Protein AF-A0A852HKM3-F1 (afdb_monomer_lite)

InterPro domains:
  IPR001752 Kinesin motor domain [PF00225] (45-351)
  IPR001752 Kinesin motor domain [PR00380] (124-145)
  IPR001752 Kinesin motor domain [PR00380] (251-268)
  IPR001752 Kinesin motor domain [PR00380] (282-300)
  IPR001752 Kinesin motor domain [PR00380] (331-351)
  IPR001752 Kinesin motor domain [PS50067] (39-351)
  IPR001752 Kinesin motor domain [SM00129] (37-351)
  IPR019821 Kinesin motor domain, conserved site [PS00411] (281-292)
  IPR027417 P-loop containing nucleoside triphosphate hydrolase [SSF52540] (9-351)
  IPR027640 Kinesin-like protein [PTHR47972] (10-351)
  IPR036961 Kinesin motor domain superfamily [G3DSA:3.40.850.10] (1-351)

pLDDT: mean 88.3, std 11.12, range [37.66, 98.25]

Secondary structure (DSSP, 8-state):
-HHHHHHHHHHHHHHHHHHHHHHHHHHHHHHHHHHHT-SS--EEEPPPPPHHHHHH-SS-TTEE--TT-TTEEEEEEE-TT-SS-S--PEEEEEEE-SEEE-TT--HHHHHHHHHHHHHHHHTT--EEEEE--STTSSHHHHHT-SSS---GGG--HHHHHHHHHHHHHHHHHTTT-EEEEEEEEEEEETTEEEESSPPTT--PPP---EESSTT---EE-TT---EE--SHHHHHHHHHHHHHHHHHT--SS--GGGSSEEEEEEEEEEEEGGGTEEEEEEEEEEEPPP---HHHH---THHHHHHHHHHHHHHHHHHHHHHHHTT-S---GGGSHHHHHTGGGTSTT--

Foldseek 3Di:
DVVVVVVVVVVVVVVLVVVVVVVVVVLVVLLVVCVVLPLDFFEAEFAADDPVVVVVDPDDVQWDDDPVAQFKIKGWDFDPPDDDDPDRDIDIDIGGGSGYHDNPDFLVNVLVVCLSLLVNQLSFFAEEAEQAAAPPRCLCQQAAFDVVDDDPRRGHNPLVSVQSSLVVQVVCVVSQKHKWKKKFKWKQFLQAIDGLQDDDPDDQDGWDWDAPDPPGPDIDTPRGDIHTDNHSVVVSVSVNSSVVSQVVPDPPPDPCLQQIKMKMKMWMWMARPVVRDIHIYMYIYIRAHGQDDLVPPPDDDPRSSSNVLSNQLVVLVVQQLVCVVVVPPDRPQVSGPNSVVCVSQSDDSHD

Sequence (351 aa):
LRELEASQRTLLAEHEERIHLLEMERRRLHNDIQELKGNIRVFCRVRPLLPEERERQRGLPHLHFPPQDPRSLVLTRPDDSQVGRERRAELRYDFSFDRVFLPGASQQEIFQEIQLLVQSALDGYPVCIFAYGQTGSGKTFTMEGPDPPGAPESRGMIPRAVRHLFLGARDLAGKGWQYRFSASFLEIYNDALRDLLLAKGERGSELEIRRLAPDSDELHVPNLTWVPVETEEQVLELLVRAGSQRSVARTGLNERSSRSHSVFQLRIQGEHAARDLRCASSLTLVDLAGSERLEKSGSVGNRLRETQSINSSLSALGLVISALCNKEPHIPYRNSKLTFLLQNCLGGHAK

Structure (mmCIF, N/CA/C/O backbone):
data_AF-A0A852HKM3-F1
#
_entry.id   AF-A0A852HKM3-F1
#
loop_
_atom_site.group_PDB
_atom_site.id
_atom_site.type_symbol
_atom_site.label_atom_id
_atom_site.label_alt_id
_atom_site.label_comp_id
_atom_site.label_asym_id
_atom_site.label_entity_id
_atom_site.label_seq_id
_atom_site.pdbx_PDB_ins_code
_atom_site.Cartn_x
_atom_site.Cartn_y
_atom_site.Cartn_z
_atom_site.occupancy
_atom_site.B_iso_or_equiv
_atom_site.auth_seq_id
_atom_site.auth_comp_id
_atom_site.auth_asym_id
_atom_site.auth_atom_id
_atom_site.pdbx_PDB_model_num
ATOM 1 N N . LEU A 1 1 ? -44.177 15.444 30.345 1.00 82.56 1 LEU A N 1
ATOM 2 C CA . LEU A 1 1 ? -42.749 15.783 30.118 1.00 82.56 1 LEU A CA 1
ATOM 3 C C . LEU A 1 1 ? -41.843 14.573 30.353 1.00 82.56 1 LEU A C 1
ATOM 5 O O . LEU A 1 1 ? -41.269 14.103 29.389 1.00 82.56 1 LEU A O 1
ATOM 9 N N . ARG A 1 2 ? -41.794 14.001 31.567 1.00 86.94 2 ARG A N 1
ATOM 10 C CA . ARG A 1 2 ? -40.946 12.828 31.879 1.00 86.94 2 ARG A CA 1
ATOM 11 C C . ARG A 1 2 ? -41.211 11.591 31.008 1.00 86.94 2 ARG A C 1
ATOM 13 O O . ARG A 1 2 ? -40.270 10.937 30.589 1.00 86.94 2 ARG A O 1
ATOM 20 N N . GLU A 1 3 ? -42.472 11.290 30.699 1.00 87.81 3 GLU A N 1
ATOM 21 C CA . GLU A 1 3 ? -42.827 10.178 29.795 1.00 87.81 3 GLU A CA 1
ATOM 22 C C . GLU A 1 3 ? -42.378 10.432 28.348 1.00 87.81 3 GLU A C 1
ATOM 24 O O . GLU A 1 3 ? -41.915 9.518 27.673 1.00 87.81 3 GLU A O 1
ATOM 29 N N . LEU A 1 4 ? -42.452 11.688 27.894 1.00 89.94 4 LEU A N 1
ATOM 30 C CA . LEU A 1 4 ? -41.978 12.094 26.570 1.00 89.94 4 LEU A CA 1
ATOM 31 C C . LEU A 1 4 ? -40.448 11.985 26.481 1.00 89.94 4 LEU A C 1
ATOM 33 O O . LEU A 1 4 ? -39.930 11.452 25.508 1.00 89.94 4 LEU A O 1
ATOM 37 N N . GLU A 1 5 ? -39.731 12.430 27.517 1.00 89.81 5 GLU A N 1
ATOM 38 C CA . GLU A 1 5 ? -38.273 12.284 27.622 1.00 89.81 5 GLU A CA 1
ATOM 39 C C . GLU A 1 5 ? -37.846 10.811 27.670 1.00 89.81 5 GLU A C 1
ATOM 41 O O . GLU A 1 5 ? -36.873 10.432 27.022 1.00 89.81 5 GLU A O 1
ATOM 46 N N . ALA A 1 6 ? -38.576 9.967 28.407 1.00 89.38 6 ALA A N 1
ATOM 47 C CA . ALA A 1 6 ? -38.314 8.531 28.460 1.00 89.38 6 ALA A CA 1
ATOM 48 C C . ALA A 1 6 ? -38.517 7.873 27.086 1.00 89.38 6 ALA A C 1
ATOM 50 O O . ALA A 1 6 ? -37.637 7.153 26.622 1.00 89.38 6 ALA A O 1
ATOM 51 N N . SER A 1 7 ? -39.622 8.186 26.403 1.00 91.25 7 SER A N 1
ATOM 52 C CA . SER A 1 7 ? -39.907 7.682 25.055 1.00 91.25 7 SER A CA 1
ATOM 53 C C . SER A 1 7 ? -38.853 8.125 24.033 1.00 91.25 7 SER A C 1
ATOM 55 O O . SER A 1 7 ? -38.377 7.302 23.251 1.00 91.25 7 SER A O 1
ATOM 57 N N . GLN A 1 8 ? -38.415 9.388 24.078 1.00 91.62 8 GLN A N 1
ATOM 58 C CA . GLN A 1 8 ? -37.342 9.881 23.208 1.00 91.62 8 GLN A CA 1
ATOM 59 C C . GLN A 1 8 ? -36.006 9.179 23.471 1.00 91.62 8 GLN A C 1
ATOM 61 O O . GLN A 1 8 ? -35.300 8.851 22.521 1.00 91.62 8 GLN A O 1
ATOM 66 N N . ARG A 1 9 ? -35.658 8.905 24.735 1.00 90.56 9 ARG A N 1
ATOM 67 C CA . ARG A 1 9 ? -34.434 8.158 25.076 1.00 90.56 9 ARG A CA 1
ATOM 68 C C . ARG A 1 9 ? -34.461 6.729 24.545 1.00 90.56 9 ARG A C 1
ATOM 70 O O . ARG A 1 9 ? -33.452 6.275 24.018 1.00 90.56 9 ARG A O 1
ATOM 77 N N . THR A 1 10 ? -35.597 6.041 24.652 1.00 91.88 10 THR A N 1
ATOM 78 C CA . THR A 1 10 ? -35.755 4.693 24.087 1.00 91.88 10 THR A CA 1
ATOM 79 C C . THR A 1 10 ? -35.587 4.712 22.571 1.00 91.88 10 THR A C 1
ATOM 81 O O . THR A 1 10 ? -34.814 3.921 22.039 1.00 91.88 10 THR A O 1
ATOM 84 N N . LEU A 1 11 ? -36.222 5.667 21.885 1.00 92.81 11 LEU A N 1
ATOM 85 C CA . LEU A 1 11 ? -36.108 5.801 20.432 1.00 92.81 11 LEU A CA 1
ATOM 86 C C . LEU A 1 11 ? -34.668 6.104 19.982 1.00 92.81 11 LEU A C 1
ATOM 88 O O . LEU A 1 11 ? -34.197 5.549 18.991 1.00 92.81 11 LEU A O 1
ATOM 92 N N . LEU A 1 12 ? -33.950 6.962 20.715 1.00 89.75 12 LEU A N 1
ATOM 93 C CA . LEU A 1 12 ? -32.537 7.240 20.448 1.00 89.75 12 LEU A CA 1
ATOM 94 C C . LEU A 1 12 ? -31.679 5.979 20.595 1.00 89.75 12 LEU A C 1
ATOM 96 O O . LEU A 1 12 ? -30.898 5.685 19.696 1.00 89.75 12 LEU A O 1
ATOM 100 N N . ALA A 1 13 ? -31.874 5.204 21.664 1.00 88.50 13 ALA A N 1
ATOM 101 C CA . ALA A 1 13 ? -31.147 3.953 21.873 1.00 88.50 13 ALA A CA 1
ATOM 102 C C . ALA A 1 13 ? -31.426 2.922 20.761 1.00 88.50 13 ALA A C 1
ATOM 104 O O . ALA A 1 13 ? -30.503 2.282 20.258 1.00 88.50 13 ALA A O 1
ATOM 105 N N . GLU A 1 14 ? -32.680 2.795 20.315 1.00 91.75 14 GLU A N 1
ATOM 106 C CA . GLU A 1 14 ? -33.047 1.925 19.187 1.00 91.75 14 GLU A CA 1
ATOM 107 C C . GLU A 1 14 ? -32.383 2.367 17.874 1.00 91.75 14 GLU A C 1
ATOM 109 O O . GLU A 1 14 ? -31.902 1.537 17.096 1.00 91.75 14 GLU A O 1
ATOM 114 N N . HIS A 1 15 ? -32.328 3.676 17.615 1.00 90.56 15 HIS A N 1
ATOM 115 C CA . HIS A 1 15 ? -31.644 4.218 16.443 1.00 90.56 15 HIS A CA 1
ATOM 116 C C . HIS A 1 15 ? -30.127 4.017 16.504 1.00 90.56 15 HIS A C 1
ATOM 118 O O . HIS A 1 15 ? -29.537 3.608 15.502 1.00 90.56 15 HIS A O 1
ATOM 124 N N . GLU A 1 16 ? -29.499 4.246 17.657 1.00 89.81 16 GLU A N 1
ATOM 125 C CA . GLU A 1 16 ? -28.068 4.001 17.873 1.00 89.81 16 GLU A CA 1
ATOM 126 C C . GLU A 1 16 ? -27.702 2.528 17.675 1.00 89.81 16 GLU A C 1
ATOM 128 O O . GLU A 1 16 ? -26.644 2.218 17.114 1.00 89.81 16 GLU A O 1
ATOM 133 N N . GLU A 1 17 ? -28.574 1.612 18.095 1.00 90.88 17 GLU A N 1
ATOM 134 C CA . GLU A 1 17 ? -28.370 0.181 17.889 1.00 90.88 17 GLU A CA 1
ATOM 135 C C . GLU A 1 17 ? -28.540 -0.216 16.426 1.00 90.88 17 GLU A C 1
ATOM 137 O O . GLU A 1 17 ? -27.691 -0.904 15.857 1.00 90.88 17 GLU A O 1
ATOM 142 N N . ARG A 1 18 ? -29.564 0.313 15.753 1.00 93.06 18 ARG A N 1
ATOM 143 C CA . ARG A 1 18 ? -29.742 0.090 14.316 1.00 93.06 18 ARG A CA 1
ATOM 144 C C . ARG A 1 18 ? -28.557 0.607 13.498 1.00 93.06 18 ARG A C 1
ATOM 146 O O . ARG A 1 18 ? -28.120 -0.075 12.574 1.00 93.06 18 ARG A O 1
ATOM 153 N N . ILE A 1 19 ? -28.030 1.790 13.823 1.00 91.06 19 ILE A N 1
ATOM 154 C CA . ILE A 1 19 ? -26.847 2.360 13.156 1.00 91.06 19 ILE A CA 1
ATOM 155 C C . ILE A 1 19 ? -25.636 1.440 13.324 1.00 91.06 19 ILE A C 1
ATOM 157 O O . ILE A 1 19 ? -24.885 1.234 12.370 1.00 91.06 19 ILE A O 1
ATOM 161 N N . HIS A 1 20 ? -25.456 0.862 14.510 1.00 90.94 20 HIS A N 1
ATOM 162 C CA . HIS A 1 20 ? -24.365 -0.067 14.772 1.00 90.94 20 HIS A CA 1
ATOM 163 C C . HIS A 1 20 ? -24.485 -1.363 13.979 1.00 90.94 20 HIS A C 1
ATOM 165 O O . HIS A 1 20 ? -23.523 -1.753 13.318 1.00 90.94 20 HIS A O 1
ATOM 171 N N . LEU A 1 21 ? -25.664 -1.990 13.982 1.00 92.81 21 LEU A N 1
ATOM 172 C CA . LEU A 1 21 ? -25.908 -3.211 13.213 1.00 92.81 21 LEU A CA 1
ATOM 173 C C . LEU A 1 21 ? -25.659 -2.990 11.716 1.00 92.81 21 LEU A C 1
ATOM 175 O O . LEU A 1 21 ? -24.979 -3.795 11.082 1.00 92.81 21 LEU A O 1
ATOM 179 N N . LEU A 1 22 ? -26.122 -1.859 11.173 1.00 94.06 22 LEU A N 1
ATOM 180 C CA . LEU A 1 22 ? -25.872 -1.486 9.778 1.00 94.06 22 LEU A CA 1
ATOM 181 C C . LEU A 1 22 ? -24.384 -1.242 9.490 1.00 94.06 22 LEU A C 1
ATOM 183 O O . LEU A 1 22 ? -23.903 -1.597 8.416 1.00 94.06 22 LEU A O 1
ATOM 187 N N . GLU A 1 23 ? -23.631 -0.659 10.427 1.00 91.81 23 GLU A N 1
ATOM 188 C CA . GLU A 1 23 ? -22.181 -0.484 10.273 1.00 91.81 23 GLU A CA 1
ATOM 189 C C . GLU A 1 23 ? -21.446 -1.830 10.259 1.00 91.81 23 GLU A C 1
ATOM 191 O O . GLU A 1 23 ? -20.568 -2.043 9.421 1.00 91.81 23 GLU A O 1
ATOM 196 N N . MET A 1 24 ? -21.822 -2.758 11.141 1.00 91.81 24 MET A N 1
ATOM 197 C CA . MET A 1 24 ? -21.237 -4.100 11.173 1.00 91.81 24 MET A CA 1
ATOM 198 C C . MET A 1 24 ? -21.583 -4.901 9.914 1.00 91.81 24 MET A C 1
ATOM 200 O O . MET A 1 24 ? -20.715 -5.565 9.344 1.00 91.81 24 MET A O 1
ATOM 204 N N . GLU A 1 25 ? -22.819 -4.785 9.423 1.00 94.50 25 GLU A N 1
ATOM 205 C CA . GLU A 1 25 ? -23.231 -5.389 8.157 1.00 94.50 25 GLU A CA 1
ATOM 206 C C . GLU A 1 25 ? -22.461 -4.793 6.972 1.00 94.50 25 GLU A C 1
ATOM 208 O O . GLU A 1 25 ? -21.957 -5.543 6.135 1.00 94.50 25 GLU A O 1
ATOM 213 N N . ARG A 1 26 ? -22.275 -3.465 6.931 1.00 94.81 26 ARG A N 1
ATOM 214 C CA . ARG A 1 26 ? -21.460 -2.801 5.903 1.00 94.81 26 ARG A CA 1
ATOM 215 C C . ARG A 1 26 ? -20.021 -3.320 5.907 1.00 94.81 26 ARG A C 1
ATOM 217 O O . ARG A 1 26 ? -19.502 -3.606 4.830 1.00 94.81 26 ARG A O 1
ATOM 224 N N . ARG A 1 27 ? -19.383 -3.465 7.077 1.00 93.25 27 ARG A N 1
ATOM 225 C CA . ARG A 1 27 ? -18.021 -4.033 7.199 1.00 93.25 27 ARG A CA 1
ATOM 226 C C . ARG A 1 27 ? -17.953 -5.456 6.653 1.00 93.25 27 ARG A C 1
ATOM 228 O O . ARG A 1 27 ? -17.038 -5.775 5.897 1.00 93.25 27 ARG A O 1
ATOM 235 N N . ARG A 1 28 ? -18.941 -6.292 6.989 1.00 93.50 28 ARG A N 1
ATOM 236 C CA . ARG A 1 28 ? -19.027 -7.674 6.495 1.00 93.50 28 ARG A CA 1
ATOM 237 C C . ARG A 1 28 ? -19.176 -7.718 4.975 1.00 93.50 28 ARG A C 1
ATOM 239 O O . ARG A 1 28 ? -18.338 -8.306 4.305 1.00 93.50 28 ARG A O 1
ATOM 246 N N . LEU A 1 29 ? -20.182 -7.027 4.434 1.00 95.00 29 LEU A N 1
ATOM 247 C CA . LEU A 1 29 ? -20.440 -6.985 2.991 1.00 95.00 29 LEU A CA 1
ATOM 248 C C . LEU A 1 29 ? -19.258 -6.391 2.219 1.00 95.00 29 LEU A C 1
ATOM 250 O O . LEU A 1 29 ? -18.939 -6.840 1.120 1.00 95.00 29 LEU A O 1
ATOM 254 N N . HIS A 1 30 ? -18.586 -5.391 2.790 1.00 93.81 30 HIS A N 1
ATOM 255 C CA . HIS A 1 30 ? -17.380 -4.824 2.207 1.00 93.81 30 HIS A CA 1
ATOM 256 C C . HIS A 1 30 ? -16.252 -5.860 2.109 1.00 93.81 30 HIS A C 1
ATOM 258 O O . HIS A 1 30 ? -15.647 -5.976 1.041 1.00 93.81 30 HIS A O 1
ATOM 264 N N . ASN A 1 31 ? -16.005 -6.633 3.175 1.00 92.06 31 ASN A N 1
ATOM 265 C CA . ASN A 1 31 ? -15.021 -7.715 3.150 1.00 92.06 31 ASN A CA 1
ATOM 266 C C . ASN A 1 31 ? -15.393 -8.800 2.130 1.00 92.06 31 ASN A C 1
ATOM 268 O O . ASN A 1 31 ? -14.540 -9.176 1.328 1.00 92.06 31 ASN A O 1
ATOM 272 N N . ASP A 1 32 ? -16.658 -9.227 2.089 1.00 92.25 32 ASP A N 1
ATOM 273 C CA . ASP A 1 32 ? -17.140 -10.230 1.128 1.00 92.25 32 ASP A CA 1
ATOM 274 C C . ASP A 1 32 ? -16.896 -9.765 -0.319 1.00 92.25 32 ASP A C 1
ATOM 276 O O . ASP A 1 32 ? -16.380 -10.511 -1.153 1.00 92.25 32 ASP A O 1
ATOM 280 N N . ILE A 1 33 ? -17.180 -8.490 -0.618 1.00 92.81 33 ILE A N 1
ATOM 281 C CA . ILE A 1 33 ? -16.879 -7.889 -1.925 1.00 92.81 33 ILE A CA 1
ATOM 282 C C . ILE A 1 33 ? -15.371 -7.909 -2.212 1.00 92.81 33 ILE A C 1
ATOM 284 O O . ILE A 1 33 ? -14.979 -8.185 -3.349 1.00 92.81 33 ILE A O 1
ATOM 288 N N . GLN A 1 34 ? -14.515 -7.607 -1.228 1.00 91.94 34 GLN A N 1
ATOM 289 C CA . GLN A 1 34 ? -13.063 -7.653 -1.431 1.00 91.94 34 GLN A CA 1
ATOM 290 C C . GLN A 1 34 ? -12.554 -9.077 -1.681 1.00 91.94 34 GLN A C 1
ATOM 292 O O . GLN A 1 34 ? -11.680 -9.249 -2.527 1.00 91.94 34 GLN A O 1
ATOM 297 N N . GLU A 1 35 ? -13.097 -10.083 -0.994 1.00 88.62 35 GLU A N 1
ATOM 298 C CA . GLU A 1 35 ? -12.725 -11.492 -1.186 1.00 88.62 35 GLU A CA 1
ATOM 299 C C . GLU A 1 35 ? -13.171 -12.018 -2.550 1.00 88.62 35 GLU A C 1
ATOM 301 O O . GLU A 1 35 ? -12.386 -12.669 -3.239 1.00 88.62 35 GLU A O 1
ATOM 306 N N . LEU A 1 36 ? -14.384 -11.667 -2.990 1.00 88.88 36 LEU A N 1
ATOM 307 C CA . LEU A 1 36 ? -14.892 -12.020 -4.321 1.00 88.88 36 LEU A CA 1
ATOM 308 C C . LEU A 1 36 ? -14.076 -11.384 -5.452 1.00 88.88 36 LEU A C 1
ATOM 310 O O . LEU A 1 36 ? -13.923 -11.984 -6.514 1.00 88.88 36 LEU A O 1
ATOM 314 N N . LYS A 1 37 ? -13.531 -10.182 -5.229 1.00 88.12 37 LYS A N 1
ATOM 315 C CA . LYS A 1 37 ? -12.583 -9.539 -6.152 1.00 88.12 37 LYS A CA 1
ATOM 316 C C . LYS A 1 37 ? -11.178 -10.153 -6.110 1.00 88.12 37 LYS A C 1
ATOM 318 O O . LYS A 1 37 ? -10.362 -9.807 -6.956 1.00 88.12 37 LYS A O 1
ATOM 323 N N . GLY A 1 38 ? -10.894 -11.025 -5.145 1.00 87.12 38 GLY A N 1
ATOM 324 C CA . GLY A 1 38 ? -9.571 -11.578 -4.882 1.00 87.12 38 GLY A CA 1
ATOM 325 C C . GLY A 1 38 ? -8.779 -10.757 -3.862 1.00 87.12 38 GLY A C 1
ATOM 326 O O . GLY A 1 38 ? -8.783 -9.521 -3.880 1.00 87.12 38 GLY A O 1
ATOM 327 N N . ASN A 1 39 ? -8.069 -11.469 -2.981 1.00 84.31 39 ASN A N 1
ATOM 328 C CA . ASN A 1 39 ? -7.180 -10.884 -1.967 1.00 84.31 39 ASN A CA 1
ATOM 329 C C . ASN A 1 39 ? -5.842 -10.402 -2.545 1.00 84.31 39 ASN A C 1
ATOM 331 O O . ASN A 1 39 ? -5.113 -9.697 -1.871 1.00 84.31 39 ASN A O 1
ATOM 335 N N . ILE A 1 40 ? -5.494 -10.801 -3.770 1.00 89.88 40 ILE A N 1
ATOM 336 C CA . ILE A 1 40 ? -4.316 -10.307 -4.484 1.00 89.88 40 ILE A CA 1
ATOM 337 C C . ILE A 1 40 ? -4.805 -9.811 -5.835 1.00 89.88 40 ILE A C 1
ATOM 339 O O . ILE A 1 40 ? -5.437 -10.565 -6.573 1.00 89.88 40 ILE A O 1
ATOM 343 N N . ARG A 1 41 ? -4.521 -8.542 -6.138 1.00 92.94 41 ARG A N 1
ATOM 344 C CA . ARG A 1 41 ? -4.908 -7.884 -7.390 1.00 92.94 41 ARG A CA 1
ATOM 345 C C . ARG A 1 41 ? -3.703 -7.225 -8.032 1.00 92.94 41 ARG A C 1
ATOM 347 O O . ARG A 1 41 ? -2.863 -6.637 -7.350 1.00 92.94 41 ARG A O 1
ATOM 354 N N . VAL A 1 42 ? -3.635 -7.296 -9.352 1.00 95.12 42 VAL A N 1
ATOM 355 C CA . VAL A 1 42 ? -2.555 -6.750 -10.164 1.00 95.12 42 VAL A CA 1
ATOM 356 C C . VAL A 1 42 ? -3.132 -5.731 -11.136 1.00 95.12 42 VAL A C 1
ATOM 358 O O . VAL A 1 42 ? -3.846 -6.064 -12.080 1.00 95.12 42 VAL A O 1
ATOM 361 N N . PHE A 1 43 ? -2.771 -4.468 -10.924 1.00 97.12 43 PHE A N 1
ATOM 362 C CA . PHE A 1 43 ? -3.120 -3.369 -11.816 1.00 97.12 43 PHE A CA 1
ATOM 363 C C . PHE A 1 43 ? -1.919 -2.964 -12.666 1.00 97.12 43 PHE A C 1
ATOM 365 O O . PHE A 1 43 ? -0.810 -2.795 -12.156 1.00 97.12 43 PHE A O 1
ATOM 372 N N . CYS A 1 44 ? -2.139 -2.754 -13.962 1.00 97.88 44 CYS A N 1
ATOM 373 C CA . CYS A 1 44 ? -1.128 -2.198 -14.853 1.00 97.88 44 CYS A CA 1
ATOM 374 C C . CYS A 1 44 ? -1.366 -0.696 -15.015 1.00 97.88 44 CYS A C 1
ATOM 376 O O . CYS A 1 44 ? -2.461 -0.287 -15.387 1.00 97.88 44 CYS A O 1
ATOM 378 N N . ARG A 1 45 ? -0.350 0.138 -14.775 1.00 97.62 45 ARG A N 1
ATOM 379 C CA . ARG A 1 45 ? -0.395 1.573 -15.083 1.00 97.62 45 ARG A CA 1
ATOM 380 C C . ARG A 1 45 ? 0.636 1.899 -16.149 1.00 97.62 45 ARG A C 1
ATOM 382 O O . ARG A 1 45 ? 1.834 1.770 -15.908 1.00 97.62 45 ARG A O 1
ATOM 389 N N . VAL A 1 46 ? 0.179 2.394 -17.294 1.00 96.69 46 VAL A N 1
ATOM 390 C CA . VAL A 1 46 ? 1.066 2.951 -18.318 1.00 96.69 46 VAL A CA 1
ATOM 391 C C . VAL A 1 46 ? 1.181 4.451 -18.080 1.00 96.69 46 VAL A C 1
ATOM 393 O O . VAL A 1 46 ? 0.173 5.147 -18.016 1.00 96.69 46 VAL A O 1
ATOM 396 N N . ARG A 1 47 ? 2.402 4.966 -17.908 1.00 94.56 47 ARG A N 1
ATOM 397 C CA . ARG A 1 47 ? 2.627 6.409 -17.738 1.00 94.56 47 ARG A CA 1
ATOM 398 C C . ARG A 1 47 ? 2.600 7.146 -19.087 1.00 94.56 47 ARG A C 1
ATOM 400 O O . ARG A 1 47 ? 2.907 6.540 -20.116 1.00 94.56 47 ARG A O 1
ATOM 407 N N . PRO A 1 48 ? 2.306 8.456 -19.112 1.00 92.88 48 PRO A N 1
ATOM 408 C CA . PRO A 1 48 ? 2.504 9.259 -20.312 1.00 92.88 48 PRO A CA 1
ATOM 409 C C . PRO A 1 48 ? 3.982 9.324 -20.708 1.00 92.88 48 PRO A C 1
ATOM 411 O O . PRO A 1 48 ? 4.875 9.210 -19.865 1.00 92.88 48 PRO A O 1
ATOM 414 N N . LEU A 1 49 ? 4.228 9.553 -22.000 1.00 91.56 49 LEU A N 1
ATOM 415 C CA . LEU A 1 49 ? 5.558 9.887 -22.507 1.00 91.56 49 LEU A CA 1
ATOM 416 C C . LEU A 1 49 ? 6.044 11.201 -21.896 1.00 91.56 49 LEU A C 1
ATOM 418 O O . LEU A 1 49 ? 5.307 12.199 -21.921 1.00 91.56 49 LEU A O 1
ATOM 422 N N . LEU A 1 50 ? 7.284 11.191 -21.411 1.00 89.69 50 LEU A N 1
ATOM 423 C CA . LEU A 1 50 ? 7.995 12.382 -20.961 1.00 89.69 50 LEU A CA 1
ATOM 424 C C . LEU A 1 50 ? 8.295 13.297 -22.160 1.00 89.69 50 LEU A C 1
ATOM 426 O O . LEU A 1 50 ? 8.367 12.802 -23.288 1.00 89.69 50 LEU A O 1
ATOM 430 N N . PRO A 1 51 ? 8.486 14.612 -21.952 1.00 87.44 51 PRO A N 1
ATOM 431 C CA . PRO A 1 51 ? 8.766 15.554 -23.038 1.00 87.44 51 PRO A CA 1
ATOM 432 C C . PRO A 1 51 ? 9.895 15.092 -23.974 1.00 87.44 51 PRO A C 1
ATOM 434 O O . PRO A 1 51 ? 9.677 14.980 -25.176 1.00 87.44 51 PRO A O 1
ATOM 437 N N . G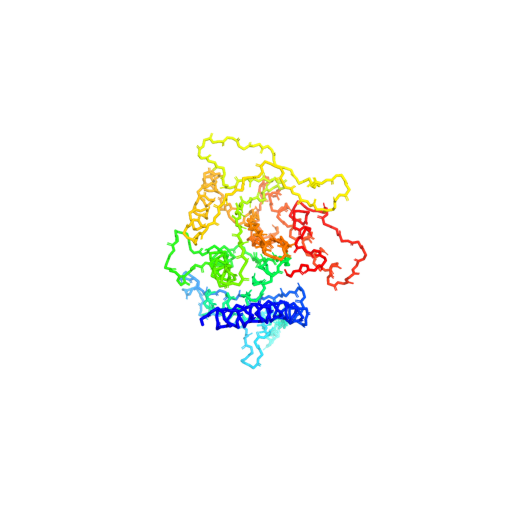LU A 1 52 ? 11.033 14.679 -23.413 1.00 87.00 52 GLU A N 1
ATOM 438 C CA . GLU A 1 52 ? 12.200 14.186 -24.166 1.00 87.00 52 GLU A CA 1
ATOM 439 C C . GLU A 1 52 ? 11.916 12.901 -24.967 1.00 87.00 52 GLU A C 1
ATOM 441 O O . GLU A 1 52 ? 12.532 12.633 -25.997 1.00 87.00 52 GLU A O 1
ATOM 446 N N . GLU A 1 53 ? 10.973 12.074 -24.509 1.00 88.06 53 GLU A N 1
ATOM 447 C CA . GLU A 1 53 ? 10.585 10.844 -25.204 1.00 88.06 53 GLU A CA 1
ATOM 448 C C . GLU A 1 53 ? 9.623 11.136 -26.356 1.00 88.06 53 GLU A C 1
ATOM 450 O O . GLU A 1 53 ? 9.687 10.466 -27.385 1.00 88.06 53 GLU A O 1
ATOM 455 N N . ARG A 1 54 ? 8.755 12.148 -26.212 1.00 86.94 54 ARG A N 1
ATOM 456 C CA . ARG A 1 54 ? 7.836 12.591 -27.275 1.00 86.94 54 ARG A CA 1
ATOM 457 C C . ARG A 1 54 ? 8.578 13.163 -28.478 1.00 86.94 54 ARG A C 1
ATOM 459 O O . ARG A 1 54 ? 8.078 13.067 -29.595 1.00 86.94 54 ARG A O 1
ATOM 466 N N . GLU A 1 55 ? 9.762 13.729 -28.256 1.00 85.81 55 GLU A N 1
ATOM 467 C CA . GLU A 1 55 ? 10.654 14.176 -29.331 1.00 85.81 55 GLU A CA 1
ATOM 468 C C . GLU A 1 55 ? 11.216 12.995 -30.135 1.00 85.81 55 GLU A C 1
ATOM 470 O O . GLU A 1 55 ? 11.413 13.104 -31.344 1.00 85.81 55 GLU A O 1
ATOM 475 N N . ARG A 1 56 ? 11.440 11.848 -29.479 1.00 83.38 56 ARG A N 1
ATOM 476 C CA . ARG A 1 56 ? 12.066 10.656 -30.075 1.00 83.38 56 ARG A CA 1
ATOM 477 C C . ARG A 1 56 ? 11.065 9.666 -30.665 1.00 83.38 56 ARG A C 1
ATOM 479 O O . ARG A 1 56 ? 11.407 8.959 -31.608 1.00 83.38 56 ARG A O 1
ATOM 486 N N . GLN A 1 57 ? 9.848 9.591 -30.125 1.00 80.56 57 GLN A N 1
ATOM 487 C CA . GLN A 1 57 ? 8.799 8.704 -30.628 1.00 80.56 57 GLN A CA 1
ATOM 488 C C . GLN A 1 57 ? 7.412 9.350 -30.592 1.00 80.56 57 GLN A C 1
ATOM 490 O O . GLN A 1 57 ? 7.024 10.020 -29.633 1.00 80.56 57 GLN A O 1
ATOM 495 N N . ARG A 1 58 ? 6.615 9.080 -31.632 1.00 79.12 58 ARG A N 1
ATOM 496 C CA . ARG A 1 58 ? 5.202 9.465 -31.674 1.00 79.12 58 ARG A CA 1
ATOM 497 C C . ARG A 1 58 ? 4.350 8.391 -31.004 1.00 79.12 58 ARG A C 1
ATOM 499 O O . ARG A 1 58 ? 4.036 7.374 -31.613 1.00 79.12 58 ARG A O 1
ATOM 506 N N . GLY A 1 59 ? 3.943 8.651 -29.764 1.00 83.19 59 GLY A N 1
ATOM 507 C CA . GLY A 1 59 ? 3.059 7.756 -29.015 1.00 83.19 59 GLY A CA 1
ATOM 508 C C . GLY A 1 59 ? 3.720 6.427 -28.635 1.00 83.19 59 GLY A C 1
ATOM 509 O O . GLY A 1 59 ? 4.942 6.326 -28.550 1.00 83.19 59 GLY A O 1
ATOM 510 N N . LEU A 1 60 ? 2.894 5.413 -28.373 1.00 87.00 60 LEU A N 1
ATOM 511 C CA . LEU A 1 60 ? 3.313 4.090 -27.899 1.00 87.00 60 LEU A CA 1
ATOM 512 C C . LEU A 1 60 ? 2.854 3.003 -28.890 1.00 87.00 60 LEU A C 1
ATOM 514 O O . LEU A 1 60 ? 1.980 2.215 -28.552 1.00 87.00 60 LEU A O 1
ATOM 518 N N . PRO A 1 61 ? 3.397 2.950 -30.122 1.00 86.94 61 PRO A N 1
ATOM 519 C CA . PRO A 1 61 ? 2.884 2.073 -31.186 1.00 86.94 61 PRO A CA 1
ATOM 520 C C . PRO A 1 61 ? 3.040 0.572 -30.893 1.00 86.94 61 PRO A C 1
ATOM 522 O O . PRO A 1 61 ? 2.388 -0.251 -31.522 1.00 86.94 61 PRO A O 1
ATOM 525 N N . HIS A 1 62 ? 3.910 0.224 -29.945 1.00 90.19 62 HIS A N 1
ATOM 526 C CA . HIS A 1 62 ? 4.142 -1.143 -29.487 1.00 90.19 62 HIS A CA 1
ATOM 527 C C . HIS A 1 62 ? 3.140 -1.589 -28.412 1.00 90.19 62 HIS A C 1
ATOM 529 O O . HIS A 1 62 ? 3.142 -2.759 -28.054 1.00 90.19 62 HIS A O 1
ATOM 535 N N . LEU A 1 63 ? 2.311 -0.689 -27.871 1.00 93.75 63 LEU A N 1
ATOM 536 C CA . LEU A 1 63 ? 1.298 -1.009 -26.864 1.00 93.75 63 LEU A CA 1
ATOM 537 C C . LEU A 1 63 ? -0.096 -0.805 -27.448 1.00 93.75 63 LEU A C 1
ATOM 539 O O . LEU A 1 63 ? -0.452 0.300 -27.858 1.00 93.75 63 LEU A O 1
ATOM 543 N N . HIS A 1 64 ? -0.907 -1.856 -27.413 1.00 94.25 64 HIS A N 1
ATOM 544 C CA . HIS A 1 64 ? -2.302 -1.817 -27.832 1.00 94.25 64 HIS A CA 1
ATOM 545 C C . HIS A 1 64 ? -3.208 -2.064 -26.632 1.00 94.25 64 HIS A C 1
ATOM 547 O O . HIS A 1 64 ? -2.982 -2.978 -25.836 1.00 94.25 64 HIS A O 1
ATOM 553 N N . PHE A 1 65 ? -4.250 -1.244 -26.533 1.00 94.75 65 PHE A N 1
ATOM 554 C CA . PHE A 1 65 ? -5.240 -1.280 -25.462 1.00 94.75 65 PHE A CA 1
ATOM 555 C C . PHE A 1 65 ? -6.598 -1.621 -26.078 1.00 94.75 65 PHE A C 1
ATOM 557 O O . PHE A 1 65 ? -7.197 -0.749 -26.716 1.00 94.75 65 PHE A O 1
ATOM 564 N N . PRO A 1 66 ? -7.078 -2.870 -25.962 1.00 93.69 66 PRO A N 1
ATOM 565 C CA . PRO A 1 66 ? -8.370 -3.255 -26.516 1.00 93.69 66 PRO A CA 1
ATOM 566 C C . PRO A 1 66 ? -9.501 -2.406 -25.903 1.00 93.69 66 PRO A C 1
ATOM 568 O O . PRO A 1 66 ? -9.734 -2.488 -24.699 1.00 93.69 66 PRO A O 1
ATOM 571 N N . PRO A 1 67 ? -10.248 -1.598 -26.685 1.00 89.12 67 PRO A N 1
ATOM 572 C CA . PRO A 1 67 ? -11.226 -0.657 -26.121 1.00 89.12 67 PRO A CA 1
ATOM 573 C C . PRO A 1 67 ? -12.377 -1.321 -25.356 1.00 89.12 67 PRO A C 1
ATOM 575 O O . PRO A 1 67 ? -13.002 -0.691 -24.510 1.00 89.12 67 PRO A O 1
ATOM 578 N N . GLN A 1 68 ? -12.672 -2.583 -25.678 1.00 91.06 68 GLN A N 1
ATOM 579 C CA . GLN A 1 68 ? -13.742 -3.362 -25.053 1.00 91.06 68 GLN A CA 1
ATOM 580 C C . GLN A 1 68 ? -13.262 -4.192 -23.855 1.00 91.06 68 GLN A C 1
ATOM 582 O O . GLN A 1 68 ? -14.092 -4.783 -23.170 1.00 91.06 68 GLN A O 1
ATOM 587 N N . ASP A 1 69 ? -11.952 -4.235 -23.591 1.00 93.19 69 ASP A N 1
ATOM 588 C CA . ASP A 1 69 ? -11.380 -5.018 -22.499 1.00 93.19 69 ASP A CA 1
ATOM 589 C C . ASP A 1 69 ? -10.393 -4.176 -21.668 1.00 93.19 69 ASP A C 1
ATOM 591 O O . ASP A 1 69 ? -9.202 -4.104 -21.987 1.00 93.19 69 ASP A O 1
ATOM 595 N N . PRO A 1 70 ? -10.854 -3.555 -20.563 1.00 93.81 70 PRO A N 1
ATOM 596 C CA . PRO A 1 70 ? -10.011 -2.732 -19.696 1.00 93.81 70 PRO A CA 1
ATOM 597 C C . PRO A 1 70 ? -9.007 -3.552 -18.868 1.00 93.81 70 PRO A C 1
ATOM 599 O O . PRO A 1 70 ? -8.299 -2.983 -18.037 1.00 93.81 70 PRO A O 1
ATOM 602 N N . ARG A 1 71 ? -8.964 -4.879 -19.039 1.00 96.25 71 ARG A N 1
ATOM 603 C CA . ARG A 1 71 ? -8.047 -5.798 -18.355 1.00 96.25 71 ARG A CA 1
ATOM 604 C C . ARG A 1 71 ? -6.895 -6.255 -19.237 1.00 96.25 71 ARG A C 1
ATOM 606 O O . ARG A 1 71 ? -5.934 -6.819 -18.716 1.00 96.25 71 ARG A O 1
ATOM 613 N N . SER A 1 72 ? -6.961 -5.994 -20.539 1.00 96.75 72 SER A N 1
ATOM 614 C CA . SER A 1 72 ? -5.978 -6.486 -21.497 1.00 96.75 72 SER A CA 1
ATOM 615 C C . SER A 1 72 ? -4.964 -5.418 -21.907 1.00 96.75 72 SER A C 1
ATOM 617 O O . SER A 1 72 ? -5.291 -4.246 -22.105 1.00 96.75 72 SER A O 1
ATOM 619 N N . LEU A 1 73 ? -3.712 -5.846 -22.058 1.00 96.69 73 LEU A N 1
ATOM 620 C CA . LEU A 1 73 ? -2.631 -5.079 -22.666 1.00 96.69 73 LEU A CA 1
ATOM 621 C C . LEU A 1 73 ? -1.907 -5.975 -23.667 1.00 96.69 73 LEU A C 1
ATOM 623 O O . LEU A 1 73 ? -1.439 -7.054 -23.304 1.00 96.69 73 LEU A O 1
ATOM 627 N N . VAL A 1 74 ? -1.761 -5.511 -24.906 1.00 95.88 74 VAL A N 1
ATOM 628 C CA . VAL A 1 74 ? -1.047 -6.256 -25.947 1.00 95.88 74 VAL A CA 1
ATOM 629 C C . VAL A 1 74 ? 0.231 -5.513 -26.316 1.00 95.88 74 VAL A C 1
ATOM 631 O O . VAL A 1 74 ? 0.189 -4.346 -26.698 1.00 95.88 74 VAL A O 1
ATOM 634 N N . LEU A 1 75 ? 1.371 -6.192 -26.208 1.00 94.69 75 LEU A N 1
ATOM 635 C CA . LEU A 1 75 ? 2.679 -5.681 -26.610 1.00 94.69 75 LEU A CA 1
ATOM 636 C C . LEU A 1 75 ? 3.076 -6.291 -27.958 1.00 94.69 75 LEU A C 1
ATOM 638 O O . LEU A 1 75 ? 3.088 -7.516 -28.096 1.00 94.69 75 LEU A O 1
ATOM 642 N N . THR A 1 76 ? 3.452 -5.456 -28.926 1.00 92.50 76 THR A N 1
ATOM 643 C CA . THR A 1 76 ? 4.033 -5.895 -30.199 1.00 92.50 76 THR A CA 1
ATOM 644 C C . THR A 1 76 ? 5.506 -5.519 -30.290 1.00 92.50 76 THR A C 1
ATOM 646 O O . THR A 1 76 ? 5.920 -4.418 -29.921 1.00 92.50 76 THR A O 1
ATOM 649 N N . ARG A 1 77 ? 6.329 -6.451 -30.771 1.00 87.06 77 ARG A N 1
ATOM 650 C CA . ARG A 1 77 ? 7.758 -6.239 -31.011 1.00 87.06 77 ARG A CA 1
ATOM 651 C C . ARG A 1 77 ? 8.124 -6.731 -32.414 1.00 87.06 77 ARG A C 1
ATOM 653 O O . ARG A 1 77 ? 7.729 -7.839 -32.766 1.00 87.06 77 ARG A O 1
ATOM 660 N N . PRO A 1 78 ? 8.904 -5.974 -33.204 1.00 80.56 78 PRO A N 1
ATOM 661 C CA . PRO A 1 78 ? 9.430 -6.485 -34.466 1.00 80.56 78 PRO A CA 1
ATOM 662 C C . PRO A 1 78 ? 10.345 -7.694 -34.218 1.00 80.56 78 PRO A C 1
ATOM 664 O O . PRO A 1 78 ? 11.184 -7.670 -33.315 1.00 80.56 78 PRO A O 1
ATOM 667 N N . ASP A 1 79 ? 10.162 -8.760 -34.998 1.00 76.75 79 ASP A N 1
ATOM 668 C CA . ASP A 1 79 ? 11.048 -9.920 -34.968 1.00 76.75 79 ASP A CA 1
ATOM 669 C C . ASP A 1 79 ? 12.347 -9.621 -35.737 1.00 76.75 79 ASP A C 1
ATOM 671 O O . ASP A 1 79 ? 12.375 -9.609 -36.969 1.00 76.75 79 ASP A O 1
ATOM 675 N N . ASP A 1 80 ? 13.431 -9.372 -34.999 1.00 67.19 80 ASP A N 1
ATOM 676 C CA . ASP A 1 80 ? 14.764 -9.102 -35.557 1.00 67.19 80 ASP A CA 1
ATOM 677 C C . ASP A 1 80 ? 15.487 -10.385 -36.027 1.00 67.19 80 ASP A C 1
ATOM 679 O O . ASP A 1 80 ? 16.599 -10.312 -36.553 1.00 67.19 80 ASP A O 1
ATOM 683 N N . SER A 1 81 ? 14.894 -11.572 -35.835 1.00 64.75 81 SER A N 1
ATOM 684 C CA . SER A 1 81 ? 15.558 -12.857 -36.099 1.00 64.75 81 SER A CA 1
ATOM 685 C C . SER A 1 81 ? 15.460 -13.351 -37.550 1.00 64.75 81 SER A C 1
ATOM 687 O O . SER A 1 81 ? 16.160 -14.295 -37.922 1.00 64.75 81 SER A O 1
ATOM 689 N N . GLN A 1 82 ? 14.661 -12.704 -38.408 1.00 56.38 82 GLN A N 1
ATOM 690 C CA . GLN A 1 82 ? 14.511 -13.105 -39.813 1.00 56.38 82 GLN A CA 1
ATOM 691 C C . GLN A 1 82 ? 15.377 -12.274 -40.765 1.00 56.38 82 GLN A C 1
ATOM 693 O O . GLN A 1 82 ? 14.951 -11.270 -41.339 1.00 56.38 82 GLN A O 1
ATOM 698 N N . VAL A 1 83 ? 16.597 -12.754 -41.007 1.00 53.28 83 VAL A N 1
ATOM 699 C CA . VAL A 1 83 ? 17.408 -12.339 -42.158 1.00 53.28 83 VAL A CA 1
ATOM 700 C C . VAL A 1 83 ? 16.813 -12.990 -43.417 1.00 53.28 83 VAL A C 1
ATOM 702 O O . VAL A 1 83 ? 17.021 -14.175 -43.662 1.00 53.28 83 VAL A O 1
ATOM 705 N N . GLY A 1 84 ? 16.057 -12.233 -44.220 1.00 55.56 84 GLY A N 1
ATOM 706 C CA . GLY A 1 84 ? 15.820 -12.582 -45.632 1.00 55.56 84 GLY A CA 1
ATOM 707 C C . GLY A 1 84 ? 14.447 -13.124 -46.066 1.00 55.56 84 GLY A C 1
ATOM 708 O O . GLY A 1 84 ? 14.385 -13.756 -47.118 1.00 55.56 84 GLY A O 1
ATOM 709 N N . ARG A 1 85 ? 13.335 -12.877 -45.355 1.00 52.94 85 ARG A N 1
ATOM 710 C CA . ARG A 1 85 ? 11.979 -13.102 -45.915 1.00 52.94 85 ARG A CA 1
ATOM 711 C C . ARG A 1 85 ? 11.076 -11.877 -45.757 1.00 52.94 85 ARG A C 1
ATOM 713 O O . ARG A 1 85 ? 11.060 -11.231 -44.718 1.00 52.94 85 ARG A O 1
ATOM 720 N N . GLU A 1 86 ? 10.312 -11.579 -46.807 1.00 56.16 86 GLU A N 1
ATOM 721 C CA . GLU A 1 86 ? 9.540 -10.343 -47.056 1.00 56.16 86 GLU A CA 1
ATOM 722 C C . GLU A 1 86 ? 8.347 -10.075 -46.109 1.00 56.16 86 GLU A C 1
ATOM 724 O O . GLU A 1 86 ? 7.500 -9.229 -46.391 1.00 56.16 86 GLU A O 1
ATOM 729 N N . ARG A 1 87 ? 8.263 -10.739 -44.952 1.00 53.94 87 ARG A N 1
ATOM 730 C CA . ARG A 1 87 ? 7.304 -10.394 -43.895 1.00 53.94 87 ARG A CA 1
ATOM 731 C C . ARG A 1 87 ? 8.004 -10.427 -42.546 1.00 53.94 87 ARG A C 1
ATOM 733 O O . ARG A 1 87 ? 8.198 -11.496 -41.979 1.00 53.94 87 ARG A O 1
ATOM 740 N N . ARG A 1 88 ? 8.337 -9.243 -42.020 1.00 57.34 88 ARG A N 1
ATOM 741 C CA . ARG A 1 88 ? 8.640 -9.066 -40.594 1.00 57.34 88 ARG A CA 1
ATOM 742 C C . ARG A 1 88 ? 7.412 -9.526 -39.811 1.00 57.34 88 ARG A C 1
ATOM 744 O O . ARG A 1 88 ? 6.401 -8.829 -39.808 1.00 57.34 88 ARG A O 1
ATOM 751 N N . ALA A 1 89 ? 7.463 -10.714 -39.219 1.00 69.00 89 ALA A N 1
ATOM 752 C CA . ALA A 1 89 ? 6.452 -11.113 -38.254 1.00 69.00 89 ALA A CA 1
ATOM 753 C C . ALA A 1 89 ? 6.597 -10.199 -37.025 1.00 69.00 89 ALA A C 1
ATOM 755 O O . ALA A 1 89 ? 7.704 -9.976 -36.541 1.00 69.00 89 ALA A O 1
ATOM 756 N N . GLU A 1 90 ? 5.503 -9.619 -36.542 1.00 79.38 90 GLU A N 1
ATOM 757 C CA . GLU A 1 90 ? 5.508 -8.959 -35.238 1.00 79.38 90 GLU A CA 1
ATOM 758 C C . GLU A 1 90 ? 5.271 -10.019 -34.162 1.00 79.38 90 GLU A C 1
ATOM 760 O O . GLU A 1 90 ? 4.281 -10.752 -34.200 1.00 79.38 90 GLU A O 1
ATOM 765 N N . LEU A 1 91 ? 6.184 -10.105 -33.196 1.00 88.56 91 LEU A N 1
ATOM 766 C CA . LEU A 1 91 ? 5.972 -10.872 -31.978 1.00 88.56 91 LEU A CA 1
ATOM 767 C C . LEU A 1 91 ? 4.892 -10.167 -31.162 1.00 88.56 91 LEU A C 1
ATOM 769 O O . LEU A 1 91 ? 5.035 -8.993 -30.819 1.00 88.56 91 LEU A O 1
ATOM 773 N N . ARG A 1 92 ? 3.822 -10.894 -30.852 1.00 92.50 92 ARG A N 1
ATOM 774 C CA . ARG A 1 92 ? 2.686 -10.411 -30.070 1.00 92.50 92 ARG A CA 1
ATOM 775 C C . ARG A 1 92 ? 2.683 -11.076 -28.698 1.00 92.50 92 ARG A C 1
ATOM 777 O O . ARG A 1 92 ? 2.798 -12.295 -28.607 1.00 92.50 92 ARG A O 1
ATOM 784 N N . TYR A 1 93 ? 2.525 -10.271 -27.653 1.00 94.62 93 TYR A N 1
ATOM 785 C CA . TYR A 1 93 ? 2.410 -10.720 -26.269 1.00 94.62 93 TYR A CA 1
ATOM 786 C C . TYR A 1 93 ? 1.124 -10.164 -25.661 1.00 94.62 93 TYR A C 1
ATOM 788 O O . TYR A 1 93 ? 0.984 -8.948 -25.523 1.00 94.62 93 TYR A O 1
ATOM 796 N N . ASP A 1 94 ? 0.198 -11.047 -25.302 1.00 95.00 94 ASP A N 1
ATOM 797 C CA . ASP A 1 94 ? -1.069 -10.691 -24.668 1.00 95.00 94 ASP A CA 1
ATOM 798 C C . ASP A 1 94 ? -0.948 -10.837 -23.140 1.00 95.00 94 ASP A C 1
ATOM 800 O O . ASP A 1 94 ? -0.593 -11.902 -22.629 1.00 95.00 94 ASP A O 1
ATOM 804 N N . PHE A 1 95 ? -1.238 -9.762 -22.406 1.00 96.94 95 PHE A N 1
ATOM 805 C CA . PHE A 1 95 ? -1.230 -9.723 -20.944 1.00 96.94 95 PHE A CA 1
ATOM 806 C C . PHE A 1 95 ? -2.634 -9.430 -20.404 1.00 96.94 95 PHE A C 1
ATOM 808 O O . PHE A 1 95 ? -3.370 -8.627 -20.981 1.00 96.94 95 PHE A O 1
ATOM 815 N N . SER A 1 96 ? -2.978 -10.049 -19.272 1.00 96.50 96 SER A N 1
ATOM 816 C CA . SER A 1 96 ? -4.239 -9.840 -18.551 1.00 96.50 96 SER A CA 1
ATOM 817 C C . SER A 1 96 ? -3.962 -9.371 -17.124 1.00 96.50 96 SER A C 1
ATOM 819 O O . SER A 1 96 ? -3.105 -9.930 -16.441 1.00 96.50 96 SER A O 1
ATOM 821 N N . PHE A 1 97 ? -4.715 -8.372 -16.677 1.00 96.50 97 PHE A N 1
ATOM 822 C CA . PHE A 1 97 ? -4.628 -7.730 -15.363 1.00 96.50 97 PHE A CA 1
ATOM 823 C C . PHE A 1 97 ? -6.025 -7.579 -14.751 1.00 96.50 97 PHE A C 1
ATOM 825 O O . PHE A 1 97 ? -7.029 -7.761 -15.433 1.00 96.50 97 PHE A O 1
ATOM 832 N N . ASP A 1 98 ? -6.128 -7.176 -13.487 1.00 95.38 98 ASP A N 1
ATOM 833 C CA . ASP A 1 98 ? -7.429 -6.816 -12.904 1.00 95.38 98 ASP A CA 1
ATOM 834 C C . ASP A 1 98 ? -7.962 -5.495 -13.478 1.00 95.38 98 ASP A C 1
ATOM 836 O O . ASP A 1 98 ? -9.176 -5.302 -13.602 1.00 95.38 98 ASP A O 1
ATOM 840 N N . ARG A 1 99 ? -7.041 -4.599 -13.865 1.00 96.19 99 ARG A N 1
ATOM 841 C CA . ARG A 1 99 ? -7.306 -3.341 -14.576 1.00 96.19 99 ARG A CA 1
ATOM 842 C C . ARG A 1 99 ? -6.034 -2.800 -15.236 1.00 96.19 99 ARG A C 1
ATOM 844 O O . ARG A 1 99 ? -4.951 -2.873 -14.653 1.00 96.19 99 ARG A O 1
ATOM 851 N N . VAL A 1 100 ? -6.180 -2.201 -16.416 1.00 97.94 100 VAL A N 1
ATOM 852 C CA . VAL A 1 100 ? -5.129 -1.481 -17.146 1.00 97.94 100 VAL A CA 1
ATOM 853 C C . VAL A 1 100 ? -5.485 0.005 -17.214 1.00 97.94 100 VAL A C 1
ATOM 855 O O . VAL A 1 100 ? -6.512 0.400 -17.763 1.00 97.94 100 VAL A O 1
ATOM 858 N N . PHE A 1 101 ? -4.624 0.849 -16.653 1.00 97.50 101 PHE A N 1
ATOM 859 C CA . PHE A 1 101 ? -4.724 2.302 -16.704 1.00 97.50 101 PHE A CA 1
ATOM 860 C C . PHE A 1 101 ? -3.906 2.847 -17.873 1.00 97.50 101 PHE A C 1
ATOM 862 O O . PHE A 1 101 ? -2.696 2.621 -17.974 1.00 97.50 101 PHE A O 1
ATOM 869 N N . LEU A 1 102 ? -4.589 3.592 -18.740 1.00 95.88 102 LEU A N 1
ATOM 870 C CA . LEU A 1 102 ? -4.010 4.233 -19.916 1.00 95.88 102 LEU A CA 1
ATOM 871 C C . LEU A 1 102 ? -3.064 5.388 -19.534 1.00 95.88 102 LEU A C 1
ATOM 873 O O . LEU A 1 102 ? -3.190 5.943 -18.444 1.00 95.88 102 LEU A O 1
ATOM 877 N N . PRO A 1 103 ? -2.193 5.846 -20.456 1.00 94.50 103 PRO A N 1
ATOM 878 C CA . PRO A 1 103 ? -1.308 6.999 -20.245 1.00 94.50 103 PRO A CA 1
ATOM 879 C C . PRO A 1 103 ? -1.981 8.290 -19.763 1.00 94.50 103 PRO A C 1
ATOM 881 O O . PRO A 1 103 ? -1.326 9.122 -19.140 1.00 94.50 103 PRO A O 1
ATOM 884 N N . GLY A 1 104 ? -3.264 8.480 -20.078 1.00 92.94 104 GLY A N 1
ATOM 885 C CA . GLY A 1 104 ? -4.047 9.637 -19.639 1.00 92.94 104 GLY A CA 1
ATOM 886 C C . GLY A 1 104 ? -4.642 9.504 -18.236 1.00 92.94 104 GLY A C 1
ATOM 887 O O . GLY A 1 104 ? -5.219 10.470 -17.750 1.00 92.94 104 GLY A O 1
ATOM 888 N N . ALA A 1 105 ? -4.520 8.336 -17.597 1.00 95.88 105 ALA A N 1
ATOM 889 C CA . ALA A 1 105 ? -5.187 8.067 -16.335 1.00 95.88 105 ALA A CA 1
ATOM 890 C C . ALA A 1 105 ? -4.622 8.919 -15.192 1.00 95.88 105 ALA A C 1
ATOM 892 O O . ALA A 1 105 ? -3.406 8.966 -14.947 1.00 95.88 105 ALA A O 1
ATOM 893 N N . SER A 1 106 ? -5.521 9.577 -14.467 1.00 96.69 106 SER A N 1
ATOM 894 C CA . SER A 1 106 ? -5.148 10.484 -13.382 1.00 96.69 106 SER A CA 1
ATOM 895 C C . SER A 1 106 ? -4.807 9.735 -12.087 1.00 96.69 106 SER A C 1
ATOM 897 O O . SER A 1 106 ? -5.184 8.581 -11.883 1.00 96.69 106 SER A O 1
ATOM 899 N N . GLN A 1 107 ? -4.123 10.411 -11.157 1.00 96.69 107 GLN A N 1
ATOM 900 C CA . GLN A 1 107 ? -3.908 9.880 -9.802 1.00 96.69 107 GLN A CA 1
ATOM 901 C C . GLN A 1 107 ? -5.243 9.589 -9.101 1.00 96.69 107 GLN A C 1
ATOM 903 O O . GLN A 1 107 ? -5.366 8.612 -8.371 1.00 96.69 107 GLN A O 1
ATOM 908 N N . GLN A 1 108 ? -6.257 10.424 -9.341 1.00 96.81 108 GLN A N 1
ATOM 909 C CA . GLN A 1 108 ? -7.578 10.254 -8.750 1.00 96.81 108 GLN A CA 1
ATOM 910 C C . GLN A 1 108 ? -8.274 8.988 -9.260 1.00 96.81 108 GLN A C 1
ATOM 912 O O . GLN A 1 108 ? -8.838 8.250 -8.460 1.00 96.81 108 GLN A O 1
ATOM 917 N N . GLU A 1 109 ? -8.211 8.716 -10.563 1.00 97.00 109 GLU A N 1
ATOM 918 C CA . GLU A 1 109 ? -8.813 7.515 -11.159 1.00 97.00 109 GLU A CA 1
ATOM 919 C C . GLU A 1 109 ? -8.168 6.230 -10.637 1.00 97.00 109 GLU A C 1
ATOM 921 O O . GLU A 1 109 ? -8.859 5.252 -10.362 1.00 97.00 109 GLU A O 1
ATOM 926 N N . ILE A 1 110 ? -6.847 6.236 -10.452 1.00 96.94 110 ILE A N 1
ATOM 927 C CA . ILE A 1 110 ? -6.130 5.093 -9.874 1.00 96.94 110 ILE A CA 1
ATOM 928 C C . ILE A 1 110 ? -6.539 4.904 -8.418 1.00 96.94 110 ILE A C 1
ATOM 930 O O . ILE A 1 110 ? -6.839 3.787 -7.999 1.00 96.94 110 ILE A O 1
ATOM 934 N N . PHE A 1 111 ? -6.609 6.000 -7.658 1.00 97.81 111 PHE A N 1
ATOM 935 C CA . PHE A 1 111 ? -7.035 5.945 -6.269 1.00 97.81 111 PHE A CA 1
ATOM 936 C C . PHE A 1 111 ? -8.468 5.420 -6.123 1.00 97.81 111 PHE A C 1
ATOM 938 O O . PHE A 1 111 ? -8.727 4.610 -5.242 1.00 97.81 111 PHE A O 1
ATOM 945 N N . GLN A 1 112 ? -9.389 5.814 -7.005 1.00 96.88 112 GLN A N 1
ATOM 946 C CA . GLN A 1 112 ? -10.773 5.323 -6.996 1.00 96.88 112 GLN A CA 1
ATOM 947 C C . GLN A 1 112 ? -10.873 3.801 -7.151 1.00 96.88 112 GLN A C 1
ATOM 949 O O . GLN A 1 112 ? -11.783 3.201 -6.581 1.00 96.88 112 GLN A O 1
ATOM 954 N N . GLU A 1 113 ? -9.948 3.165 -7.874 1.00 94.75 113 GLU A N 1
ATOM 955 C CA . GLU A 1 113 ? -9.921 1.703 -7.986 1.00 94.75 113 GLU A CA 1
ATOM 956 C C . GLU A 1 113 ? -9.479 1.038 -6.676 1.00 94.75 113 GLU A C 1
ATOM 958 O O . GLU A 1 113 ? -10.057 0.035 -6.254 1.00 94.75 113 GLU A O 1
ATOM 963 N N . ILE A 1 114 ? -8.483 1.618 -5.999 1.00 94.88 114 ILE A N 1
ATOM 964 C CA . ILE A 1 114 ? -7.925 1.067 -4.755 1.00 94.88 114 ILE A CA 1
ATOM 965 C C . ILE A 1 114 ? -8.616 1.580 -3.487 1.00 94.88 114 ILE A C 1
ATOM 967 O O . ILE A 1 114 ? -8.332 1.080 -2.403 1.00 94.88 114 ILE A O 1
ATOM 971 N N . GLN A 1 115 ? -9.535 2.547 -3.580 1.00 95.38 115 GLN A N 1
ATOM 972 C CA . GLN A 1 115 ? -10.147 3.191 -2.409 1.00 95.38 115 GLN A CA 1
ATOM 973 C C . GLN A 1 115 ? -10.830 2.176 -1.486 1.00 95.38 115 GLN A C 1
ATOM 975 O O . GLN A 1 115 ? -10.756 2.290 -0.270 1.00 95.38 115 GLN A O 1
ATOM 980 N N . LEU A 1 116 ? -11.451 1.142 -2.064 1.00 93.19 116 LEU A N 1
ATOM 981 C CA . LEU A 1 116 ? -12.118 0.100 -1.291 1.00 93.19 116 LEU A CA 1
ATOM 982 C C . LEU A 1 116 ? -11.112 -0.821 -0.586 1.00 93.19 116 LEU A C 1
ATOM 984 O O . LEU A 1 116 ? -11.406 -1.289 0.504 1.00 93.19 116 LEU A O 1
ATOM 988 N N . LEU A 1 117 ? -9.921 -1.035 -1.153 1.00 93.00 117 LEU A N 1
ATOM 989 C CA . LEU A 1 117 ? -8.840 -1.723 -0.440 1.00 93.00 117 LEU A CA 1
ATOM 990 C C . LEU A 1 117 ? -8.388 -0.886 0.753 1.00 93.00 117 LEU A C 1
ATOM 992 O O . LEU A 1 117 ? -8.292 -1.397 1.858 1.00 93.00 117 LEU A O 1
ATOM 996 N N . VAL A 1 118 ? -8.193 0.420 0.556 1.00 95.88 118 VAL A N 1
ATOM 997 C CA . VAL A 1 118 ? -7.827 1.337 1.645 1.00 95.88 118 VAL A CA 1
ATOM 998 C C . VAL A 1 118 ? -8.897 1.347 2.742 1.00 95.88 118 VAL A C 1
ATOM 1000 O O . VAL A 1 118 ? -8.551 1.286 3.917 1.00 95.88 118 VAL A O 1
ATOM 1003 N N . GLN A 1 119 ? -10.185 1.351 2.386 1.00 95.12 119 GLN A N 1
ATOM 1004 C CA . GLN A 1 119 ? -11.285 1.282 3.353 1.00 95.12 119 GLN A CA 1
ATOM 1005 C C . GLN A 1 119 ? -11.234 0.012 4.218 1.00 95.12 119 GLN A C 1
ATOM 1007 O O . GLN A 1 119 ? -11.535 0.081 5.409 1.00 95.12 119 GLN A O 1
ATOM 1012 N N . SER A 1 120 ? -10.784 -1.123 3.669 1.00 94.81 120 SER A N 1
ATOM 1013 C CA . SER A 1 120 ? -10.610 -2.360 4.444 1.00 94.81 120 SER A CA 1
ATOM 1014 C C . SER A 1 120 ? -9.638 -2.184 5.617 1.00 94.81 120 SER A C 1
ATOM 1016 O O . SER A 1 120 ? -9.828 -2.809 6.661 1.00 94.81 120 SER A O 1
ATOM 1018 N N . ALA A 1 121 ? -8.662 -1.274 5.497 1.00 95.25 121 ALA A N 1
ATOM 1019 C CA . ALA A 1 121 ? -7.777 -0.919 6.600 1.00 95.25 121 ALA A CA 1
ATOM 1020 C C . ALA A 1 121 ? -8.557 -0.317 7.775 1.00 95.25 121 ALA A C 1
ATOM 1022 O O . ALA A 1 121 ? -8.384 -0.751 8.910 1.00 95.25 121 ALA A O 1
ATOM 1023 N N . LEU A 1 122 ? -9.484 0.612 7.532 1.00 93.81 122 LEU A N 1
ATOM 1024 C CA . LEU A 1 122 ? -10.308 1.194 8.601 1.00 93.81 122 LEU A CA 1
ATOM 1025 C C . LEU A 1 122 ? -11.271 0.172 9.237 1.00 93.81 122 LEU A C 1
ATOM 1027 O O . LEU A 1 122 ? -11.613 0.280 10.420 1.00 93.81 122 LEU A O 1
ATOM 1031 N N . ASP A 1 123 ? -11.670 -0.830 8.452 1.00 91.62 123 ASP A N 1
ATOM 1032 C CA . ASP A 1 123 ? -12.574 -1.910 8.854 1.00 91.62 123 ASP A CA 1
ATOM 1033 C C . ASP A 1 123 ? -11.873 -2.990 9.702 1.00 91.62 123 ASP A C 1
ATOM 1035 O O . ASP A 1 123 ? -12.552 -3.830 10.293 1.00 91.62 123 ASP A O 1
ATOM 1039 N N . GLY A 1 124 ? -10.540 -2.931 9.822 1.00 91.19 124 GLY A N 1
ATOM 1040 C CA . GLY A 1 124 ? -9.740 -3.809 10.682 1.00 91.19 124 GLY A CA 1
ATOM 1041 C C . GLY A 1 124 ? -8.888 -4.844 9.942 1.00 91.19 124 GLY A C 1
ATOM 1042 O O . GLY A 1 124 ? -8.270 -5.682 10.592 1.00 91.19 124 GLY A O 1
ATOM 1043 N N . TYR A 1 125 ? -8.818 -4.794 8.610 1.00 91.31 125 TYR A N 1
ATOM 1044 C CA . TYR A 1 125 ? -8.017 -5.725 7.811 1.00 91.31 125 TYR A CA 1
ATOM 1045 C C . TYR A 1 125 ? -6.667 -5.105 7.433 1.00 91.31 125 TYR A C 1
ATOM 1047 O O . TYR A 1 125 ? -6.627 -3.938 7.057 1.00 91.31 125 TYR A O 1
ATOM 1055 N N . PRO A 1 126 ? -5.544 -5.834 7.504 1.00 93.12 126 PRO A N 1
ATOM 1056 C CA . PRO A 1 126 ? -4.272 -5.319 7.013 1.00 93.12 126 PRO A CA 1
ATOM 1057 C C . PRO A 1 126 ? -4.292 -5.211 5.483 1.00 93.12 126 PRO A C 1
ATOM 1059 O O . PRO A 1 126 ? -4.803 -6.098 4.801 1.00 93.12 126 PRO A O 1
ATOM 1062 N N . VAL A 1 127 ? -3.729 -4.128 4.947 1.00 95.69 127 VAL A N 1
ATOM 1063 C CA . VAL A 1 127 ? -3.732 -3.833 3.505 1.00 95.69 127 VAL A CA 1
ATOM 1064 C C . VAL A 1 127 ? -2.318 -3.515 3.045 1.00 95.69 127 VAL A C 1
ATOM 1066 O O . VAL A 1 127 ? -1.635 -2.698 3.676 1.00 95.69 127 VAL A O 1
ATOM 1069 N N . CYS A 1 128 ? -1.886 -4.116 1.936 1.00 96.06 128 CYS A N 1
ATOM 1070 C CA . CYS A 1 128 ? -0.569 -3.860 1.355 1.00 96.06 128 CYS A CA 1
ATOM 1071 C C . CYS A 1 128 ? -0.651 -3.516 -0.134 1.00 96.06 128 CYS A C 1
ATOM 1073 O O . CYS A 1 128 ? -1.166 -4.284 -0.940 1.00 96.06 128 CYS A O 1
ATOM 1075 N N . ILE A 1 129 ? -0.105 -2.362 -0.523 1.00 97.25 129 ILE A N 1
ATOM 1076 C CA . ILE A 1 129 ? -0.130 -1.884 -1.911 1.00 97.25 129 ILE A CA 1
ATOM 1077 C C . ILE A 1 129 ? 1.298 -1.669 -2.400 1.00 97.25 129 ILE A C 1
ATOM 1079 O O . ILE A 1 129 ? 2.070 -0.933 -1.787 1.00 97.25 129 ILE A O 1
ATOM 1083 N N . PHE A 1 130 ? 1.627 -2.262 -3.548 1.00 96.06 130 PHE A N 1
ATOM 1084 C CA . PHE A 1 130 ? 2.946 -2.182 -4.172 1.00 96.06 130 PHE A CA 1
ATOM 1085 C C . PHE A 1 130 ? 2.927 -1.331 -5.437 1.00 96.06 130 PHE A C 1
ATOM 1087 O O . PHE A 1 130 ? 2.034 -1.460 -6.273 1.00 96.06 130 PHE A O 1
ATOM 1094 N N . ALA A 1 131 ? 3.970 -0.528 -5.633 1.00 96.88 131 ALA A N 1
ATOM 1095 C CA . ALA A 1 131 ? 4.328 0.017 -6.932 1.00 96.88 131 ALA A CA 1
ATOM 1096 C C . ALA A 1 131 ? 5.569 -0.718 -7.441 1.00 96.88 131 ALA A C 1
ATOM 1098 O O . ALA A 1 131 ? 6.634 -0.654 -6.831 1.00 96.88 131 ALA A O 1
ATOM 1099 N N . TYR A 1 132 ? 5.426 -1.417 -8.567 1.00 95.31 132 TYR A N 1
ATOM 1100 C CA . TYR A 1 132 ? 6.473 -2.224 -9.191 1.00 95.31 132 TYR A CA 1
ATOM 1101 C C . TYR A 1 132 ? 6.732 -1.775 -10.635 1.00 95.31 132 TYR A C 1
ATOM 1103 O O . TYR A 1 132 ? 5.827 -1.325 -11.336 1.00 95.31 132 TYR A O 1
ATOM 1111 N N . GLY A 1 133 ? 7.978 -1.904 -11.089 1.00 92.75 133 GLY A N 1
ATOM 1112 C CA . GLY A 1 133 ? 8.395 -1.587 -12.453 1.00 92.75 133 GLY A CA 1
ATOM 1113 C C . GLY A 1 133 ? 9.832 -1.081 -12.534 1.00 92.75 133 GLY A C 1
ATOM 1114 O O . GLY A 1 133 ? 10.479 -0.798 -11.524 1.00 92.75 133 GLY A O 1
ATOM 1115 N N . GLN A 1 134 ? 10.340 -0.924 -13.753 1.00 87.88 134 GLN A N 1
ATOM 1116 C CA . GLN A 1 134 ? 11.695 -0.419 -13.983 1.00 87.88 134 GLN A CA 1
ATOM 1117 C C . GLN A 1 134 ? 11.886 1.026 -13.497 1.00 87.88 134 GLN A C 1
ATOM 1119 O O . GLN A 1 134 ? 10.929 1.780 -13.287 1.00 87.88 134 GLN A O 1
ATOM 1124 N N . THR A 1 135 ? 13.136 1.444 -13.337 1.00 86.50 135 THR A N 1
ATOM 1125 C CA . THR A 1 135 ? 13.468 2.857 -13.114 1.00 86.50 135 THR A CA 1
ATOM 1126 C C . THR A 1 135 ? 12.855 3.760 -14.194 1.00 86.50 135 THR A C 1
ATOM 1128 O O . THR A 1 135 ? 12.820 3.419 -15.378 1.00 86.50 135 THR A O 1
ATOM 1131 N N . GLY A 1 136 ? 12.278 4.887 -13.763 1.00 87.00 136 GLY A N 1
ATOM 1132 C CA . GLY A 1 136 ? 11.574 5.824 -14.642 1.00 87.00 136 GLY A CA 1
ATOM 1133 C C . GLY A 1 136 ? 10.155 5.412 -15.064 1.00 87.00 136 GLY A C 1
ATOM 1134 O O . GLY A 1 136 ? 9.533 6.143 -15.829 1.00 87.00 136 GLY A O 1
ATOM 1135 N N . SER A 1 137 ? 9.593 4.293 -14.583 1.00 91.44 137 SER A N 1
ATOM 1136 C CA . SER A 1 137 ? 8.218 3.876 -14.936 1.00 91.44 137 SER A CA 1
ATOM 1137 C C . SER A 1 137 ? 7.104 4.671 -14.235 1.00 91.44 137 SER A C 1
ATOM 1139 O O . SER A 1 137 ? 5.946 4.565 -14.627 1.00 91.44 137 SER A O 1
ATOM 1141 N N . GLY A 1 138 ? 7.436 5.479 -13.220 1.00 93.19 138 GLY A N 1
ATOM 1142 C CA . GLY A 1 138 ? 6.470 6.290 -12.466 1.00 93.19 138 GLY A CA 1
ATOM 1143 C C . GLY A 1 138 ? 6.001 5.692 -11.132 1.00 93.19 138 GLY A C 1
ATOM 1144 O O . GLY A 1 138 ? 4.945 6.090 -10.644 1.00 93.19 138 GLY A O 1
ATOM 1145 N N . LYS A 1 139 ? 6.757 4.764 -10.522 1.00 94.88 139 LYS A N 1
ATOM 1146 C CA . LYS A 1 139 ? 6.431 4.172 -9.206 1.00 94.88 139 LYS A CA 1
ATOM 1147 C C . LYS A 1 139 ? 6.306 5.222 -8.093 1.00 94.88 139 LYS A C 1
ATOM 1149 O O . LYS A 1 139 ? 5.216 5.404 -7.554 1.00 94.88 139 LYS A O 1
ATOM 1154 N N . THR A 1 140 ? 7.363 6.002 -7.861 1.00 93.00 140 THR A N 1
ATOM 1155 C CA . THR A 1 140 ? 7.387 7.094 -6.873 1.00 93.00 140 THR A CA 1
ATOM 1156 C C . THR A 1 140 ? 6.324 8.149 -7.161 1.00 93.00 140 THR A C 1
ATOM 1158 O O . THR A 1 140 ? 5.596 8.552 -6.262 1.00 93.00 140 THR A O 1
ATOM 1161 N N . PHE A 1 141 ? 6.134 8.520 -8.435 1.00 94.00 141 PHE A N 1
ATOM 1162 C CA . PHE A 1 141 ? 5.044 9.419 -8.826 1.00 94.00 141 PHE A CA 1
ATOM 1163 C C . PHE A 1 141 ? 3.671 8.845 -8.453 1.00 94.00 141 PHE A C 1
ATOM 1165 O O . PHE A 1 141 ? 2.806 9.573 -7.987 1.00 94.00 141 PHE A O 1
ATOM 1172 N N . THR A 1 142 ? 3.455 7.539 -8.629 1.00 96.88 142 THR A N 1
ATOM 1173 C CA . THR A 1 142 ? 2.200 6.879 -8.241 1.00 96.88 142 THR A CA 1
ATOM 1174 C C . THR A 1 142 ? 1.997 6.915 -6.730 1.00 96.88 142 THR A C 1
ATOM 1176 O O . THR A 1 142 ? 0.917 7.284 -6.279 1.00 96.88 142 THR A O 1
ATOM 1179 N N . MET A 1 143 ? 3.018 6.558 -5.950 1.00 96.38 143 MET A N 1
ATOM 1180 C CA . MET A 1 143 ? 2.902 6.413 -4.497 1.00 96.38 143 MET A CA 1
ATOM 1181 C C . MET A 1 143 ? 2.909 7.745 -3.749 1.00 96.38 143 MET A C 1
ATOM 1183 O O . MET A 1 143 ? 2.013 8.002 -2.948 1.00 96.38 143 MET A O 1
ATOM 1187 N N . GLU A 1 144 ? 3.887 8.598 -4.025 1.00 94.25 144 GLU A N 1
ATOM 1188 C CA . GLU A 1 144 ? 4.135 9.840 -3.287 1.00 94.25 144 GLU A CA 1
ATOM 1189 C C . GLU A 1 144 ? 3.541 11.045 -4.042 1.00 94.25 144 GLU A C 1
ATOM 1191 O O . GLU A 1 144 ? 2.840 11.876 -3.460 1.00 94.25 144 GLU A O 1
ATOM 1196 N N . GLY A 1 145 ? 3.713 11.080 -5.366 1.00 92.44 145 GLY A N 1
ATOM 1197 C CA . GLY A 1 145 ? 3.400 12.236 -6.212 1.00 92.44 145 GLY A CA 1
ATOM 1198 C C . GLY A 1 145 ? 4.674 12.925 -6.716 1.00 92.44 145 GLY A C 1
ATOM 1199 O O . GLY A 1 145 ? 5.749 12.322 -6.681 1.00 92.44 145 GLY A O 1
ATOM 1200 N N . PRO A 1 146 ? 4.578 14.154 -7.248 1.00 88.00 146 PRO A N 1
ATOM 1201 C CA . PRO A 1 146 ? 5.756 14.939 -7.610 1.00 88.00 146 PRO A CA 1
ATOM 1202 C C . PRO A 1 146 ? 6.524 15.433 -6.370 1.00 88.00 146 PRO A C 1
ATOM 1204 O O . PRO A 1 146 ? 5.925 15.679 -5.323 1.00 88.00 146 PRO A O 1
ATOM 1207 N N . ASP A 1 147 ? 7.837 15.613 -6.528 1.00 80.81 147 ASP A N 1
ATOM 1208 C CA . ASP A 1 147 ? 8.746 16.236 -5.556 1.00 80.81 147 ASP A CA 1
ATOM 1209 C C . ASP A 1 147 ? 9.418 17.462 -6.220 1.00 80.81 147 ASP A C 1
ATOM 1211 O O . ASP A 1 147 ? 10.103 17.283 -7.235 1.00 80.81 147 ASP A O 1
ATOM 1215 N N . PRO A 1 148 ? 9.200 18.702 -5.731 1.00 81.25 148 PRO A N 1
ATOM 1216 C CA . PRO A 1 148 ? 8.397 19.060 -4.558 1.00 81.25 148 PRO A CA 1
ATOM 1217 C C . PRO A 1 148 ? 6.891 18.799 -4.758 1.00 81.25 148 PRO A C 1
ATOM 1219 O O . PRO A 1 148 ? 6.429 18.732 -5.903 1.00 81.25 148 PRO A O 1
ATOM 1222 N N . PRO A 1 149 ? 6.111 18.683 -3.661 1.00 82.00 149 PRO A N 1
ATOM 1223 C CA . PRO A 1 149 ? 4.670 18.469 -3.733 1.00 82.00 149 PRO A CA 1
ATOM 1224 C C . PRO A 1 149 ? 3.979 19.504 -4.627 1.00 82.00 149 PRO A C 1
ATOM 1226 O O . PRO A 1 149 ? 4.088 20.712 -4.417 1.00 82.00 149 PRO A O 1
ATOM 1229 N N . GLY A 1 150 ? 3.270 19.009 -5.639 1.00 81.31 150 GLY A N 1
ATOM 1230 C CA . GLY A 1 150 ? 2.523 19.816 -6.597 1.00 81.31 150 GLY A CA 1
ATOM 1231 C C . GLY A 1 150 ? 1.088 20.096 -6.146 1.00 81.31 150 GLY A C 1
ATOM 1232 O O . GLY A 1 150 ? 0.736 19.985 -4.971 1.00 81.31 150 GLY A O 1
ATOM 1233 N N . ALA A 1 151 ? 0.230 20.425 -7.113 1.00 88.94 151 ALA A N 1
ATOM 1234 C CA . ALA A 1 151 ? -1.193 20.658 -6.875 1.00 88.94 151 ALA A CA 1
ATOM 1235 C C . ALA A 1 151 ? -1.894 19.414 -6.266 1.00 88.94 151 ALA A C 1
ATOM 1237 O O . ALA A 1 151 ? -1.447 18.285 -6.517 1.00 88.94 151 ALA A O 1
ATOM 1238 N N . PRO A 1 152 ? -2.994 19.568 -5.501 1.00 89.44 152 PRO A N 1
ATOM 1239 C CA . PRO A 1 152 ? -3.710 18.455 -4.861 1.00 89.44 152 PRO A CA 1
ATOM 1240 C C . PRO A 1 152 ? -4.095 17.297 -5.803 1.00 89.44 152 PRO A C 1
ATOM 1242 O O . PRO A 1 152 ? -4.131 16.132 -5.405 1.00 89.44 152 PRO A O 1
ATOM 1245 N N . GLU A 1 153 ? -4.328 17.583 -7.079 1.00 91.44 153 GLU A N 1
ATOM 1246 C CA . GLU A 1 153 ? -4.663 16.627 -8.139 1.00 91.44 153 GLU A CA 1
ATOM 1247 C C . GLU A 1 153 ? -3.479 15.719 -8.510 1.00 91.44 153 GLU A C 1
ATOM 1249 O O . GLU A 1 153 ? -3.669 14.599 -8.983 1.00 91.44 153 GLU A O 1
ATOM 1254 N N . SER A 1 154 ? -2.250 16.168 -8.249 1.00 90.88 154 SER A N 1
ATOM 1255 C CA . SER A 1 154 ? -1.017 15.421 -8.529 1.00 90.88 154 SER A CA 1
ATOM 1256 C C . SER A 1 154 ? -0.561 14.518 -7.378 1.00 90.88 154 SER A C 1
ATOM 1258 O O . SER A 1 154 ? 0.286 13.645 -7.585 1.00 90.88 154 SER A O 1
ATOM 1260 N N . ARG A 1 155 ? -1.153 14.680 -6.183 1.00 94.31 155 ARG A N 1
ATOM 1261 C CA . ARG A 1 155 ? -0.862 13.869 -4.988 1.00 94.31 155 ARG A CA 1
ATOM 1262 C C . ARG A 1 155 ? -0.970 12.369 -5.292 1.00 94.31 155 ARG A C 1
ATOM 1264 O O . ARG A 1 155 ? -1.905 11.954 -5.987 1.00 94.31 155 ARG A O 1
ATOM 1271 N N . GLY A 1 156 ? -0.014 11.586 -4.791 1.00 95.88 156 GLY A N 1
ATOM 1272 C CA . GLY A 1 156 ? 0.056 10.134 -4.978 1.00 95.88 156 GLY A CA 1
ATOM 1273 C C . GLY A 1 156 ? -0.931 9.337 -4.125 1.00 95.88 156 GLY A C 1
ATOM 1274 O O . GLY A 1 156 ? -1.850 9.888 -3.517 1.00 95.88 156 GLY A O 1
ATOM 1275 N N . MET A 1 157 ? -0.746 8.018 -4.088 1.00 97.56 157 MET A N 1
ATOM 1276 C CA . MET A 1 157 ? -1.609 7.099 -3.345 1.00 97.56 157 MET A CA 1
ATOM 1277 C C . MET A 1 157 ? -1.499 7.280 -1.830 1.00 97.56 157 MET A C 1
ATOM 1279 O O . MET A 1 157 ? -2.523 7.223 -1.162 1.00 97.56 157 MET A O 1
ATOM 1283 N N . ILE A 1 158 ? -0.305 7.545 -1.285 1.00 97.19 158 ILE A N 1
ATOM 1284 C CA . ILE A 1 158 ? -0.086 7.720 0.163 1.00 97.19 158 ILE A CA 1
ATOM 1285 C C . ILE A 1 158 ? -0.947 8.862 0.737 1.00 97.19 158 ILE A C 1
ATOM 1287 O O . ILE A 1 158 ? -1.790 8.585 1.595 1.00 97.19 158 ILE A O 1
ATOM 1291 N N . PRO A 1 159 ? -0.818 10.125 0.274 1.00 95.62 159 PRO A N 1
ATOM 1292 C CA . PRO A 1 159 ? -1.621 11.224 0.815 1.00 95.62 159 PRO A CA 1
ATOM 1293 C C . PRO A 1 159 ? -3.126 11.029 0.572 1.00 95.62 159 PRO A C 1
ATOM 1295 O O . PRO A 1 159 ? -3.929 11.304 1.463 1.00 95.62 159 PRO A O 1
ATOM 1298 N N . ARG A 1 160 ? -3.526 10.476 -0.586 1.00 95.94 160 ARG A N 1
ATOM 1299 C CA . ARG A 1 160 ? -4.941 10.183 -0.884 1.00 95.94 160 ARG A CA 1
ATOM 1300 C C . ARG A 1 160 ? -5.528 9.123 0.042 1.00 95.94 160 ARG A C 1
ATOM 1302 O O . ARG A 1 160 ? -6.637 9.307 0.542 1.00 95.94 160 ARG A O 1
ATOM 1309 N N . ALA A 1 161 ? -4.792 8.040 0.285 1.00 97.56 161 ALA A N 1
ATOM 1310 C CA . ALA A 1 161 ? -5.227 6.952 1.148 1.00 97.56 161 ALA A CA 1
ATOM 1311 C C . ALA A 1 161 ? -5.400 7.431 2.587 1.00 97.56 161 ALA A C 1
ATOM 1313 O O . ALA A 1 161 ? -6.441 7.193 3.194 1.00 97.56 161 ALA A O 1
ATOM 1314 N N . VAL A 1 162 ? -4.427 8.183 3.101 1.00 96.56 162 VAL A N 1
ATOM 1315 C CA . VAL A 1 162 ? -4.509 8.746 4.449 1.00 96.56 162 VAL A CA 1
ATOM 1316 C C . VAL A 1 162 ? -5.681 9.723 4.573 1.00 96.56 162 VAL A C 1
ATOM 1318 O O . VAL A 1 162 ? -6.472 9.611 5.509 1.00 96.56 162 VAL A O 1
ATOM 1321 N N . ARG A 1 163 ? -5.860 10.633 3.606 1.00 95.88 163 ARG A N 1
ATOM 1322 C CA . ARG A 1 163 ? -7.012 11.546 3.585 1.00 95.88 163 ARG A CA 1
ATOM 1323 C C . ARG A 1 163 ? -8.337 10.782 3.617 1.00 95.88 163 ARG A C 1
ATOM 1325 O O . ARG A 1 163 ? -9.232 11.152 4.371 1.00 95.88 163 ARG A O 1
ATOM 1332 N N . HIS A 1 164 ? -8.465 9.731 2.809 1.00 96.88 164 HIS A N 1
ATOM 1333 C CA . HIS A 1 164 ? -9.663 8.893 2.772 1.00 96.88 164 HIS A CA 1
ATOM 1334 C C . HIS A 1 164 ? -9.945 8.239 4.131 1.00 96.88 164 HIS A C 1
ATOM 1336 O O . HIS A 1 164 ? -11.074 8.304 4.611 1.00 96.88 164 HIS A O 1
ATOM 1342 N N . LEU A 1 165 ? -8.915 7.698 4.791 1.00 97.44 165 LEU A N 1
ATOM 1343 C CA . LEU A 1 165 ? -9.040 7.108 6.125 1.00 97.44 165 LEU A CA 1
ATOM 1344 C C . LEU A 1 165 ? -9.443 8.132 7.191 1.00 97.44 165 LEU A C 1
ATOM 1346 O O . LEU A 1 165 ? -10.288 7.828 8.028 1.00 97.44 165 LEU A O 1
ATOM 1350 N N . PHE A 1 166 ? -8.893 9.348 7.155 1.00 96.56 166 PHE A N 1
ATOM 1351 C CA . PHE A 1 166 ? -9.281 10.408 8.090 1.00 96.56 166 PHE A CA 1
ATOM 1352 C C . PHE A 1 166 ? -10.730 10.853 7.901 1.00 96.56 166 PHE A C 1
ATOM 1354 O O . PHE A 1 166 ? -11.429 11.074 8.888 1.00 96.56 166 PHE A O 1
ATOM 1361 N N . LEU A 1 167 ? -11.198 10.960 6.656 1.00 95.62 167 LEU A N 1
ATOM 1362 C CA . LEU A 1 167 ? -12.604 11.257 6.374 1.00 95.62 167 LEU A CA 1
ATOM 1363 C C . LEU A 1 167 ? -13.512 10.128 6.877 1.00 95.62 167 LEU A C 1
ATOM 1365 O O . LEU A 1 167 ? -14.444 10.399 7.628 1.00 95.62 167 LEU A O 1
ATOM 1369 N N . GLY A 1 168 ? -13.177 8.870 6.575 1.00 95.19 168 GLY A N 1
ATOM 1370 C CA . GLY A 1 168 ? -13.926 7.717 7.078 1.00 95.19 168 GLY A CA 1
ATOM 1371 C C . GLY A 1 168 ? -13.954 7.645 8.608 1.00 95.19 168 GLY A C 1
ATOM 1372 O O . GLY A 1 168 ? -14.997 7.381 9.199 1.00 95.19 168 GLY A O 1
ATOM 1373 N N . ALA A 1 169 ? -12.839 7.946 9.278 1.00 95.81 169 ALA A N 1
ATOM 1374 C CA . ALA A 1 169 ? -12.778 7.992 10.737 1.00 95.81 169 ALA A CA 1
ATOM 1375 C C . ALA A 1 169 ? -13.670 9.092 11.331 1.00 95.81 169 ALA A C 1
ATOM 1377 O O . ALA A 1 169 ? -14.323 8.860 12.348 1.00 95.81 169 ALA A O 1
ATOM 1378 N N . ARG A 1 170 ? -13.737 10.270 10.694 1.00 95.12 170 ARG A N 1
ATOM 1379 C CA . ARG A 1 170 ? -14.642 11.358 11.107 1.00 95.12 170 ARG A CA 1
ATOM 1380 C C . ARG A 1 170 ? -16.107 10.959 10.954 1.00 95.12 170 ARG A C 1
ATOM 1382 O O . ARG A 1 170 ? -16.892 11.214 11.863 1.00 95.12 170 ARG A O 1
ATOM 1389 N N . ASP A 1 171 ? -16.459 10.277 9.868 1.00 93.25 171 ASP A N 1
ATOM 1390 C CA . ASP A 1 171 ? -17.823 9.778 9.656 1.00 93.25 171 ASP A CA 1
ATOM 1391 C C . ASP A 1 171 ? -18.208 8.716 10.702 1.00 93.25 171 ASP A C 1
ATOM 1393 O O . ASP A 1 171 ? -19.344 8.674 11.182 1.00 93.25 171 ASP A O 1
ATOM 1397 N N . LEU A 1 172 ? -17.254 7.869 11.102 1.00 93.38 172 LEU A N 1
ATOM 1398 C CA . LEU A 1 172 ? -17.452 6.858 12.143 1.00 93.38 172 LEU A CA 1
ATOM 1399 C C . LEU A 1 172 ? -17.485 7.446 13.564 1.00 93.38 172 LEU A C 1
ATOM 1401 O O . LEU A 1 172 ? -18.089 6.832 14.448 1.00 93.38 172 LEU A O 1
ATOM 1405 N N . ALA A 1 173 ? -16.930 8.643 13.787 1.00 93.56 173 ALA A N 1
ATOM 1406 C CA . ALA A 1 173 ? -17.010 9.337 15.075 1.00 93.56 173 ALA A CA 1
ATOM 1407 C C . ALA A 1 173 ? -18.453 9.643 15.486 1.00 93.56 173 ALA A C 1
ATOM 1409 O O . ALA A 1 173 ? -18.824 9.431 16.640 1.00 93.56 173 ALA A O 1
ATOM 1410 N N . GLY A 1 174 ? -19.306 10.017 14.525 1.00 88.62 174 GLY A N 1
ATOM 1411 C CA . GLY A 1 174 ? -20.748 10.174 14.752 1.00 88.62 174 GLY A CA 1
ATOM 1412 C C . GLY A 1 174 ? -21.469 8.871 15.129 1.00 88.62 174 GLY A C 1
ATOM 1413 O O . GLY A 1 174 ? -22.597 8.915 15.606 1.00 88.62 174 GLY A O 1
ATOM 1414 N N . LYS A 1 175 ? -20.819 7.715 14.946 1.00 90.38 175 LYS A N 1
ATOM 1415 C CA . LYS A 1 175 ? -21.324 6.379 15.293 1.00 90.38 175 LYS A CA 1
ATOM 1416 C C . LYS A 1 175 ? -20.643 5.788 16.536 1.00 90.38 175 LYS A C 1
ATOM 1418 O O . LYS A 1 175 ? -20.752 4.587 16.761 1.00 90.38 175 LYS A O 1
ATOM 1423 N N . GLY A 1 176 ? -19.909 6.599 17.305 1.00 91.62 176 GLY A N 1
ATOM 1424 C CA . GLY A 1 176 ? -19.269 6.190 18.561 1.00 91.62 176 GLY A CA 1
ATOM 1425 C C . GLY A 1 176 ? -17.859 5.603 18.434 1.00 91.62 176 GLY A C 1
ATOM 1426 O O . GLY A 1 176 ? -17.296 5.186 19.445 1.00 91.62 176 GLY A O 1
ATOM 1427 N N . TRP A 1 177 ? -17.270 5.578 17.234 1.00 94.44 177 TRP A N 1
ATOM 1428 C CA . TRP A 1 177 ? -15.897 5.104 17.031 1.00 94.44 177 TRP A CA 1
ATOM 1429 C C . TRP A 1 177 ? -14.870 6.229 17.153 1.00 94.44 177 TRP A C 1
ATOM 1431 O O . TRP A 1 177 ? -15.029 7.300 16.580 1.00 94.44 177 TRP A O 1
ATOM 1441 N N . GLN A 1 178 ? -13.754 5.965 17.816 1.00 96.00 178 GLN A N 1
ATOM 1442 C CA . GLN A 1 178 ? -12.606 6.862 17.874 1.00 96.00 178 GLN A CA 1
ATOM 1443 C C . GLN A 1 178 ? -11.399 6.163 17.268 1.00 96.00 178 GLN A C 1
ATOM 1445 O O . GLN A 1 178 ? -11.089 5.035 17.641 1.00 96.00 178 GLN A O 1
ATOM 1450 N N . TYR A 1 179 ? -10.721 6.836 16.340 1.00 97.06 179 TYR A N 1
ATOM 1451 C CA . TYR A 1 179 ? -9.549 6.294 15.663 1.00 97.06 179 TYR A CA 1
ATOM 1452 C C . TYR A 1 179 ? -8.292 7.094 15.993 1.00 97.06 179 TYR A C 1
ATOM 1454 O O . TYR A 1 179 ? -8.322 8.322 16.057 1.00 97.06 179 TYR A O 1
ATOM 1462 N N . ARG A 1 180 ? -7.175 6.386 16.159 1.00 97.56 180 ARG A N 1
ATOM 1463 C CA . ARG A 1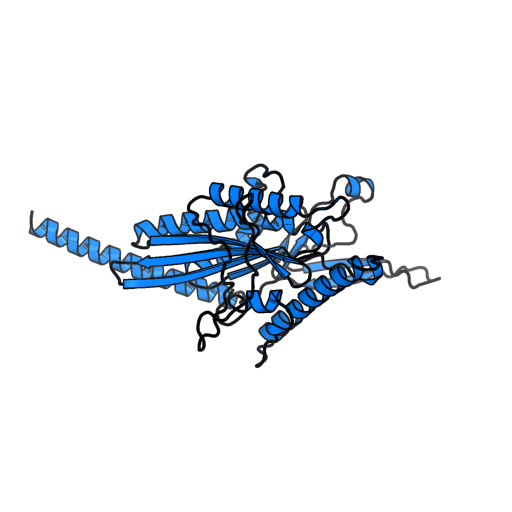 180 ? -5.827 6.947 16.274 1.00 97.56 180 ARG A CA 1
ATOM 1464 C C . ARG A 1 180 ? -4.958 6.402 15.157 1.00 97.56 180 ARG A C 1
ATOM 1466 O O . ARG A 1 180 ? -5.006 5.209 14.849 1.00 97.56 180 ARG A O 1
ATOM 1473 N N . PHE A 1 181 ? -4.144 7.282 14.589 1.00 98.25 181 PHE A N 1
ATOM 1474 C CA . PHE A 1 181 ? -3.261 6.957 13.483 1.00 98.25 181 PHE A CA 1
ATOM 1475 C C . PHE A 1 181 ? -1.815 7.276 13.842 1.00 98.25 181 PHE A C 1
ATOM 1477 O O . PHE A 1 181 ? -1.513 8.284 14.483 1.00 98.25 181 PHE A O 1
ATOM 1484 N N . SER A 1 182 ? -0.898 6.408 13.433 1.00 98.19 182 SER A N 1
ATOM 1485 C CA . SER A 1 182 ? 0.538 6.648 13.570 1.00 98.19 182 SER A CA 1
ATOM 1486 C C . SER A 1 182 ? 1.250 6.197 12.309 1.00 98.19 182 SER A C 1
ATOM 1488 O O . SER A 1 182 ? 1.073 5.062 11.870 1.00 98.19 182 SER A O 1
ATOM 1490 N N . ALA A 1 183 ? 2.043 7.088 11.727 1.00 98.25 183 ALA A N 1
ATOM 1491 C CA . ALA A 1 183 ? 2.769 6.853 10.493 1.00 98.25 183 ALA A CA 1
ATOM 1492 C C . ALA A 1 183 ? 4.243 6.539 10.767 1.00 98.25 183 ALA A C 1
ATOM 1494 O O . ALA A 1 183 ? 4.860 7.105 11.671 1.00 98.25 183 ALA A O 1
ATOM 1495 N N . SER A 1 184 ? 4.814 5.666 9.949 1.00 97.62 184 SER A N 1
ATOM 1496 C CA . SER A 1 184 ? 6.246 5.417 9.871 1.00 97.62 184 SER A CA 1
ATOM 1497 C C . SER A 1 184 ? 6.692 5.365 8.414 1.00 97.62 184 SER A C 1
ATOM 1499 O O . SER A 1 184 ? 5.901 5.037 7.526 1.00 97.62 184 SER A O 1
ATOM 1501 N N . PHE A 1 185 ? 7.958 5.695 8.160 1.00 96.81 185 PHE A N 1
ATOM 1502 C CA . PHE A 1 185 ? 8.542 5.609 6.831 1.00 96.81 185 PHE A CA 1
ATOM 1503 C C . PHE A 1 185 ? 9.943 5.013 6.901 1.00 96.81 185 PHE A C 1
ATOM 1505 O O . PHE A 1 185 ? 10.860 5.587 7.487 1.00 96.81 185 PHE A O 1
ATOM 1512 N N . LEU A 1 186 ? 10.098 3.852 6.278 1.00 94.81 186 LEU A N 1
ATOM 1513 C CA . LEU A 1 186 ? 11.313 3.061 6.294 1.00 94.81 186 LEU A CA 1
ATOM 1514 C C . LEU A 1 186 ? 11.853 2.871 4.872 1.00 94.81 186 LEU A C 1
ATOM 1516 O O . LEU A 1 186 ? 11.103 2.737 3.909 1.00 94.81 186 LEU A O 1
ATOM 1520 N N . GLU A 1 187 ? 13.172 2.828 4.749 1.00 93.31 187 GLU A N 1
ATOM 1521 C CA . GLU A 1 187 ? 13.893 2.433 3.546 1.00 93.31 187 GLU A CA 1
ATOM 1522 C C . GLU A 1 187 ? 14.598 1.088 3.762 1.00 93.31 187 GLU A C 1
ATOM 1524 O O . GLU A 1 187 ? 15.279 0.884 4.770 1.00 93.31 187 GLU A O 1
ATOM 1529 N N . ILE A 1 188 ? 14.490 0.188 2.785 1.00 92.38 188 ILE A N 1
ATOM 1530 C CA . ILE A 1 188 ? 15.300 -1.029 2.686 1.00 92.38 188 ILE A CA 1
ATOM 1531 C C . ILE A 1 188 ? 16.314 -0.826 1.565 1.00 92.38 188 ILE A C 1
ATOM 1533 O O . ILE A 1 188 ? 15.958 -0.753 0.387 1.00 92.38 188 ILE A O 1
ATOM 1537 N N . TYR A 1 189 ? 17.589 -0.741 1.930 1.00 87.19 189 TYR A N 1
ATOM 1538 C CA . TYR A 1 189 ? 18.684 -0.514 0.992 1.00 87.19 189 TYR A CA 1
ATOM 1539 C C . TYR A 1 189 ? 19.839 -1.464 1.285 1.00 87.19 189 TYR A C 1
ATOM 1541 O O . TYR A 1 189 ? 20.390 -1.436 2.385 1.00 87.19 189 TYR A O 1
ATOM 1549 N N . ASN A 1 190 ? 20.228 -2.271 0.293 1.00 82.75 190 ASN A N 1
ATOM 1550 C CA . ASN A 1 190 ? 21.295 -3.269 0.419 1.00 82.75 190 ASN A CA 1
ATOM 1551 C C . ASN A 1 190 ? 21.114 -4.171 1.658 1.00 82.75 190 ASN A C 1
ATOM 1553 O O . ASN A 1 190 ? 22.022 -4.315 2.472 1.00 82.75 190 ASN A O 1
ATOM 1557 N N . ASP A 1 191 ? 19.897 -4.698 1.821 1.00 79.56 191 ASP A N 1
ATOM 1558 C CA . ASP A 1 191 ? 19.473 -5.521 2.962 1.00 79.56 191 ASP A CA 1
ATOM 1559 C C . ASP A 1 191 ? 19.669 -4.861 4.346 1.00 79.56 191 ASP A C 1
ATOM 1561 O O . ASP A 1 191 ? 19.741 -5.527 5.374 1.00 79.56 191 ASP A O 1
ATOM 1565 N N . ALA A 1 192 ? 19.729 -3.530 4.410 1.00 88.00 192 ALA A N 1
ATOM 1566 C CA . ALA A 1 192 ? 19.727 -2.767 5.653 1.00 88.00 192 ALA A CA 1
ATOM 1567 C C . ALA A 1 192 ? 18.451 -1.928 5.768 1.00 88.00 192 ALA A C 1
ATOM 1569 O O . ALA A 1 192 ? 18.011 -1.309 4.797 1.00 88.00 192 ALA A O 1
ATOM 1570 N N . LEU A 1 193 ? 17.885 -1.908 6.972 1.00 92.38 193 LEU A N 1
ATOM 1571 C CA . LEU A 1 193 ? 16.733 -1.093 7.336 1.00 92.38 193 LEU A CA 1
ATOM 1572 C C . LEU A 1 193 ? 17.206 0.302 7.753 1.00 92.38 193 LEU A C 1
ATOM 1574 O O . LEU A 1 193 ? 18.173 0.431 8.505 1.00 92.38 193 LEU A O 1
ATOM 1578 N N . ARG A 1 194 ? 16.533 1.348 7.273 1.00 91.94 194 ARG A N 1
ATOM 1579 C CA . ARG A 1 194 ? 16.812 2.742 7.639 1.00 91.94 194 ARG A CA 1
ATOM 1580 C C . ARG A 1 194 ? 15.513 3.474 7.922 1.00 91.94 194 ARG A C 1
ATOM 1582 O O . ARG A 1 194 ? 14.568 3.383 7.145 1.00 91.94 194 ARG A O 1
ATOM 1589 N N . ASP A 1 195 ? 15.494 4.228 9.007 1.00 93.81 195 ASP A N 1
ATOM 1590 C CA . ASP A 1 195 ? 14.373 5.088 9.365 1.00 93.81 195 ASP A CA 1
ATOM 1591 C C . ASP A 1 195 ? 14.504 6.433 8.635 1.00 93.81 195 ASP A C 1
ATOM 1593 O O . ASP A 1 195 ? 15.528 7.118 8.738 1.00 93.81 195 ASP A O 1
ATOM 1597 N N . LEU A 1 196 ? 13.483 6.786 7.850 1.00 93.31 196 LEU A N 1
ATOM 1598 C CA . LEU A 1 196 ? 13.437 8.026 7.075 1.00 93.31 196 LEU A CA 1
ATOM 1599 C C . LEU A 1 196 ? 12.803 9.190 7.849 1.00 93.31 196 LEU A C 1
ATOM 1601 O O . LEU A 1 196 ? 12.812 10.319 7.356 1.00 93.31 196 LEU A O 1
ATOM 1605 N N . LEU A 1 197 ? 12.267 8.935 9.044 1.00 94.06 197 LEU A N 1
ATOM 1606 C CA . LEU A 1 197 ? 11.585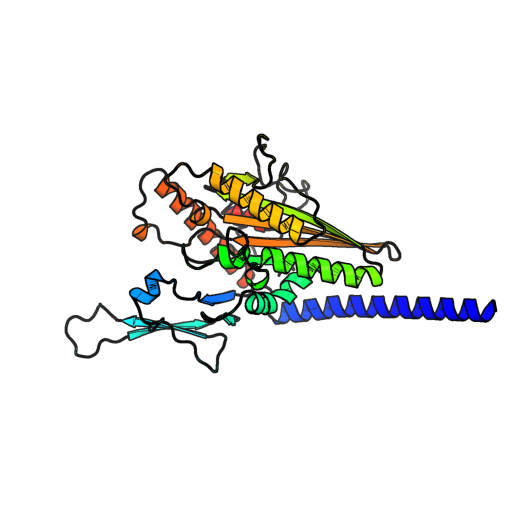 9.912 9.890 1.00 94.06 197 LEU A CA 1
ATOM 1607 C C . LEU A 1 197 ? 12.394 10.307 11.131 1.00 94.06 197 LEU A C 1
ATOM 1609 O O . LEU A 1 197 ? 11.847 10.969 12.007 1.00 94.06 197 LEU A O 1
ATOM 1613 N N . LEU A 1 198 ? 13.683 9.969 11.214 1.00 89.31 198 LEU A N 1
ATOM 1614 C CA . LEU A 1 198 ? 14.568 10.449 12.285 1.00 89.31 198 LEU A CA 1
ATOM 1615 C C . LEU A 1 198 ? 14.696 11.974 12.269 1.00 89.31 198 LEU A C 1
ATOM 1617 O O . LEU A 1 198 ? 14.575 12.619 11.217 1.00 89.31 198 LEU A O 1
ATOM 1621 N N . ALA A 1 199 ? 14.853 12.608 13.435 1.00 81.44 199 ALA A N 1
ATOM 1622 C CA . ALA A 1 199 ? 15.037 14.059 13.494 1.00 81.44 199 ALA A CA 1
ATOM 1623 C C . ALA A 1 199 ? 16.425 14.454 13.010 1.00 81.44 199 ALA A C 1
ATOM 1625 O O . ALA A 1 199 ? 17.385 13.682 13.041 1.00 81.44 199 ALA A O 1
ATOM 1626 N N . LYS A 1 200 ? 16.536 15.685 12.509 1.00 72.25 200 LYS A N 1
ATOM 1627 C CA . LYS A 1 200 ? 17.806 16.194 12.002 1.00 72.25 200 LYS A CA 1
ATOM 1628 C C . LYS A 1 200 ? 18.825 16.212 13.145 1.00 72.25 200 LYS A C 1
ATOM 1630 O O . LYS A 1 200 ? 18.642 16.929 14.120 1.00 72.25 200 LYS A O 1
ATOM 1635 N N . GLY A 1 201 ? 19.904 15.447 12.995 1.00 69.81 201 GLY A N 1
ATOM 1636 C CA . GLY A 1 201 ? 20.959 15.323 14.006 1.00 69.81 201 GLY A CA 1
ATOM 1637 C C . GLY A 1 201 ? 20.799 14.135 14.958 1.00 69.81 201 GLY A C 1
ATOM 1638 O O . GLY A 1 201 ? 21.744 13.831 15.684 1.00 69.81 201 GLY A O 1
ATOM 1639 N N . GLU A 1 202 ? 19.676 13.417 14.917 1.00 79.19 202 GLU A N 1
ATOM 1640 C CA . GLU A 1 202 ? 19.539 12.149 15.632 1.00 79.19 202 GLU A CA 1
ATOM 1641 C C . GLU A 1 202 ? 20.310 11.044 14.909 1.00 79.19 202 GLU A C 1
ATOM 1643 O O . GLU A 1 202 ? 20.243 10.889 13.686 1.00 79.19 202 GLU A O 1
ATOM 1648 N N . ARG A 1 203 ? 21.054 10.248 15.682 1.00 73.81 203 ARG A N 1
ATOM 1649 C CA . ARG A 1 203 ? 21.603 8.984 15.197 1.00 73.81 203 ARG A CA 1
ATOM 1650 C C . ARG A 1 203 ? 20.584 7.899 15.498 1.00 73.81 203 ARG A C 1
ATOM 1652 O O . ARG A 1 203 ? 20.309 7.628 16.661 1.00 73.81 203 ARG A O 1
ATOM 1659 N N . GLY A 1 204 ? 20.036 7.302 14.445 1.00 73.00 204 GLY A N 1
ATOM 1660 C CA . GLY A 1 204 ? 19.165 6.142 14.583 1.00 73.00 204 GLY A CA 1
ATOM 1661 C C . GLY A 1 204 ? 19.903 4.961 15.206 1.00 73.00 204 GLY A C 1
ATOM 1662 O O . GLY A 1 204 ? 21.105 4.781 14.988 1.00 73.00 204 GLY A O 1
ATOM 1663 N N . SER A 1 205 ? 19.165 4.154 15.959 1.00 83.88 205 SER A N 1
ATOM 1664 C CA . SER A 1 205 ? 19.613 2.832 16.395 1.00 83.88 205 SER A CA 1
ATOM 1665 C C . SER A 1 205 ? 19.641 1.855 15.220 1.00 83.88 205 SER A C 1
ATOM 1667 O O . SER A 1 205 ? 19.025 2.089 14.178 1.00 83.88 205 SER A O 1
ATOM 1669 N N . GLU A 1 206 ? 20.330 0.729 15.395 1.00 87.25 206 GLU A N 1
ATOM 1670 C CA . GLU A 1 206 ? 20.208 -0.388 14.463 1.00 87.25 206 GLU A CA 1
ATOM 1671 C C . GLU A 1 206 ? 18.758 -0.897 14.436 1.00 87.25 206 GLU A C 1
ATOM 1673 O O . GLU A 1 206 ? 18.114 -1.061 15.478 1.00 87.25 206 GLU A O 1
ATOM 1678 N N . LEU A 1 207 ? 18.242 -1.102 13.224 1.00 92.50 207 LEU A N 1
ATOM 1679 C CA . LEU A 1 207 ? 16.880 -1.552 12.974 1.00 92.50 207 LEU A CA 1
ATOM 1680 C C . LEU A 1 207 ? 16.905 -3.010 12.523 1.00 92.50 207 LEU A C 1
ATOM 1682 O O . LEU A 1 207 ? 17.522 -3.356 11.513 1.00 92.50 207 LEU A O 1
ATOM 1686 N N . GLU A 1 208 ? 16.166 -3.849 13.239 1.00 94.06 208 GLU A N 1
ATOM 1687 C CA . GLU A 1 208 ? 16.015 -5.272 12.949 1.00 94.06 208 GLU A CA 1
ATOM 1688 C C . GLU A 1 208 ? 14.548 -5.680 13.024 1.00 94.06 208 GLU A C 1
ATOM 1690 O O . GLU A 1 208 ? 13.775 -5.124 13.797 1.00 94.06 208 GLU A O 1
ATOM 1695 N N . ILE A 1 209 ? 14.161 -6.689 12.248 1.00 94.31 209 ILE A N 1
ATOM 1696 C CA . ILE A 1 209 ? 12.801 -7.233 12.278 1.00 94.31 209 ILE A CA 1
ATOM 1697 C C . ILE A 1 209 ? 12.741 -8.286 13.383 1.00 94.31 209 ILE A C 1
ATOM 1699 O O . ILE A 1 209 ? 13.505 -9.253 13.359 1.00 94.31 209 ILE A O 1
ATOM 1703 N N . ARG A 1 210 ? 11.837 -8.111 14.348 1.00 93.38 210 ARG A N 1
ATOM 1704 C CA . ARG A 1 210 ? 11.677 -8.994 15.510 1.00 93.38 210 ARG A CA 1
ATOM 1705 C C . ARG A 1 210 ? 10.220 -9.389 15.712 1.00 93.38 210 ARG A C 1
ATOM 1707 O O . ARG A 1 210 ? 9.311 -8.640 15.366 1.00 93.38 210 ARG A O 1
ATOM 1714 N N . ARG A 1 211 ? 9.994 -10.551 16.323 1.00 90.50 211 ARG A N 1
ATOM 1715 C CA . ARG A 1 211 ? 8.658 -10.947 16.791 1.00 90.50 211 ARG A CA 1
ATOM 1716 C C . ARG A 1 211 ? 8.207 -10.029 17.924 1.00 90.50 211 ARG A C 1
ATOM 1718 O O . ARG A 1 211 ? 9.033 -9.640 18.749 1.00 90.50 211 ARG A O 1
ATOM 1725 N N . LEU A 1 212 ? 6.926 -9.668 17.940 1.00 88.06 212 LEU A N 1
ATOM 1726 C CA . LEU A 1 212 ? 6.333 -8.814 18.972 1.00 88.06 212 LEU A CA 1
ATOM 1727 C C . LEU A 1 212 ? 6.372 -9.491 20.350 1.00 88.06 212 LEU A C 1
ATOM 1729 O O . LEU A 1 212 ? 6.662 -8.846 21.352 1.00 88.06 212 LEU A O 1
ATOM 1733 N N . ALA A 1 213 ? 6.132 -10.801 20.380 1.00 87.50 213 ALA A N 1
ATOM 1734 C CA . ALA A 1 213 ? 6.246 -11.649 21.559 1.00 87.50 213 ALA A CA 1
ATOM 1735 C C . ALA A 1 213 ? 6.861 -13.008 21.165 1.00 87.50 213 ALA A C 1
ATOM 1737 O O . ALA A 1 213 ? 6.774 -13.373 19.990 1.00 87.50 213 ALA A O 1
ATOM 1738 N N . PRO A 1 214 ? 7.465 -13.769 22.101 1.00 83.88 214 PRO A N 1
ATOM 1739 C CA . PRO A 1 214 ? 8.085 -15.068 21.802 1.00 83.88 214 PRO A CA 1
ATOM 1740 C C . PRO A 1 214 ? 7.154 -16.040 21.061 1.00 83.88 214 PRO A C 1
ATOM 1742 O O . PRO A 1 214 ? 7.577 -16.679 20.094 1.00 83.88 214 PRO A O 1
ATOM 1745 N N . ASP A 1 215 ? 5.881 -16.053 21.460 1.00 85.69 215 ASP A N 1
ATOM 1746 C CA . ASP A 1 215 ? 4.841 -16.947 20.936 1.00 85.69 215 ASP A CA 1
ATOM 1747 C C . ASP A 1 215 ? 3.963 -16.296 19.853 1.00 85.69 215 ASP A C 1
ATOM 1749 O O . ASP A 1 215 ? 2.987 -16.892 19.405 1.00 85.69 215 ASP A O 1
ATOM 1753 N N . SER A 1 216 ? 4.286 -15.069 19.428 1.00 84.50 216 SER A N 1
ATOM 1754 C CA . SER A 1 216 ? 3.551 -14.369 18.373 1.00 84.50 216 SER A CA 1
ATOM 1755 C C . SER A 1 216 ? 4.285 -14.460 17.037 1.00 84.50 216 SER A C 1
ATOM 1757 O O . SER A 1 216 ? 5.498 -14.249 16.954 1.00 84.50 216 SER A O 1
ATOM 1759 N N . ASP A 1 217 ? 3.531 -14.720 15.971 1.00 82.62 217 ASP A N 1
ATOM 1760 C CA . ASP A 1 217 ? 4.017 -14.602 14.594 1.00 82.62 217 ASP A CA 1
ATOM 1761 C C . ASP A 1 217 ? 3.931 -13.167 14.049 1.00 82.62 217 ASP A C 1
ATOM 1763 O O . ASP A 1 217 ? 4.367 -12.907 12.926 1.00 82.62 217 ASP A O 1
ATOM 1767 N N . GLU A 1 218 ? 3.428 -12.223 14.849 1.00 87.38 218 GLU A N 1
ATOM 1768 C CA . GLU A 1 218 ? 3.411 -10.805 14.510 1.00 87.38 218 GLU A CA 1
ATOM 1769 C C . GLU A 1 218 ? 4.820 -10.207 14.587 1.00 87.38 218 GLU A C 1
ATOM 1771 O O . GLU A 1 218 ? 5.519 -10.305 15.601 1.00 87.38 218 GLU A O 1
ATOM 1776 N N . LEU A 1 219 ? 5.241 -9.559 13.503 1.00 91.12 219 LEU A N 1
ATOM 1777 C CA . LEU A 1 219 ? 6.546 -8.913 13.395 1.00 91.12 219 LEU A CA 1
ATOM 1778 C C . LEU A 1 219 ? 6.473 -7.403 13.639 1.00 91.12 219 LEU A C 1
ATOM 1780 O O . LEU A 1 219 ? 5.489 -6.740 13.325 1.00 91.12 219 LEU A O 1
ATOM 1784 N N . HIS A 1 220 ? 7.559 -6.836 14.148 1.00 93.31 220 HIS A N 1
ATOM 1785 C CA . HIS A 1 220 ? 7.749 -5.398 14.280 1.00 93.31 220 HIS A CA 1
ATOM 1786 C C . HIS A 1 220 ? 9.224 -5.032 14.105 1.00 93.31 220 HIS A C 1
ATOM 1788 O O . HIS A 1 220 ? 10.106 -5.890 14.135 1.00 93.31 220 HIS A O 1
ATOM 1794 N N . VAL A 1 221 ? 9.490 -3.741 13.936 1.00 94.88 221 VAL A N 1
ATOM 1795 C CA . VAL A 1 221 ? 10.845 -3.186 13.923 1.00 94.88 221 VAL A CA 1
ATOM 1796 C C . VAL A 1 221 ? 10.994 -2.335 15.187 1.00 94.88 221 VAL A C 1
ATOM 1798 O O . VAL A 1 221 ? 10.427 -1.239 15.237 1.00 94.88 221 VAL A O 1
ATOM 1801 N N . PRO A 1 222 ? 11.675 -2.825 16.241 1.00 92.31 222 PRO A N 1
ATOM 1802 C CA . PRO A 1 222 ? 11.971 -2.013 17.414 1.00 92.31 222 PRO A CA 1
ATOM 1803 C C . PRO A 1 222 ? 12.767 -0.769 17.012 1.00 92.31 222 PRO A C 1
ATOM 1805 O O . PRO A 1 222 ? 13.535 -0.804 16.053 1.00 92.31 222 PRO A O 1
ATOM 1808 N N . ASN A 1 223 ? 12.613 0.318 17.769 1.00 92.38 223 ASN A N 1
ATOM 1809 C CA . ASN A 1 223 ? 13.278 1.610 17.540 1.00 92.38 223 ASN A CA 1
ATOM 1810 C C . ASN A 1 223 ? 12.896 2.338 16.241 1.00 92.38 223 ASN A C 1
ATOM 1812 O O . ASN A 1 223 ? 13.436 3.409 15.980 1.00 92.38 223 ASN A O 1
ATOM 1816 N N . LEU A 1 224 ? 11.976 1.796 15.439 1.00 94.62 224 LEU A N 1
ATOM 1817 C CA . LEU A 1 224 ? 11.424 2.513 14.297 1.00 94.62 224 LEU A CA 1
ATOM 1818 C C . LEU A 1 224 ? 10.578 3.696 14.787 1.00 94.62 224 LEU A C 1
ATOM 1820 O O . LEU A 1 224 ? 9.709 3.520 15.646 1.00 94.62 224 LEU A O 1
ATOM 1824 N N . THR A 1 225 ? 10.800 4.883 14.229 1.00 95.56 225 THR A N 1
ATOM 1825 C CA . THR A 1 225 ? 10.040 6.085 14.580 1.00 95.56 225 THR A CA 1
ATOM 1826 C C . THR A 1 225 ? 8.597 5.966 14.095 1.00 95.56 225 THR A C 1
ATOM 1828 O O . THR A 1 225 ? 8.332 5.708 12.916 1.00 95.56 225 THR A O 1
ATOM 1831 N N . TRP A 1 226 ? 7.658 6.191 15.016 1.00 96.62 226 TRP A N 1
ATOM 1832 C CA . TRP A 1 226 ? 6.224 6.296 14.752 1.00 96.62 226 TRP A CA 1
ATOM 1833 C C . TRP A 1 226 ? 5.752 7.695 15.130 1.00 96.62 226 TRP A C 1
ATOM 1835 O O . TRP A 1 226 ? 5.884 8.107 16.281 1.00 96.62 226 TRP A O 1
ATOM 1845 N N . VAL A 1 227 ? 5.200 8.421 14.162 1.00 97.50 227 VAL A N 1
ATOM 1846 C CA . VAL A 1 227 ? 4.715 9.791 14.341 1.00 97.50 227 VAL A CA 1
ATOM 1847 C C . VAL A 1 227 ? 3.184 9.776 14.338 1.00 97.50 227 VAL A C 1
ATOM 1849 O O . VAL A 1 227 ? 2.599 9.310 13.357 1.00 97.50 227 VAL A O 1
ATOM 1852 N N . PRO A 1 228 ? 2.509 10.251 15.400 1.00 97.75 228 PRO A N 1
ATOM 1853 C CA . PRO A 1 228 ? 1.062 10.449 15.381 1.00 97.75 228 PRO A CA 1
ATOM 1854 C C . PRO A 1 228 ? 0.658 11.414 14.262 1.00 97.75 228 PRO A C 1
ATOM 1856 O O . PRO A 1 228 ? 1.318 12.433 14.063 1.00 97.75 228 PRO A O 1
ATOM 1859 N N . VAL A 1 229 ? -0.408 11.089 13.531 1.00 97.25 229 VAL A N 1
ATOM 1860 C CA . VAL A 1 229 ? -0.904 11.910 12.415 1.00 97.25 229 VAL A CA 1
ATOM 1861 C C . VAL A 1 229 ? -2.424 12.039 12.464 1.00 97.25 229 VAL A C 1
ATOM 1863 O O . VAL A 1 229 ? -3.129 11.082 12.770 1.00 97.25 229 VAL A O 1
ATOM 1866 N N . GLU A 1 230 ? -2.926 13.224 12.142 1.00 93.31 230 GLU A N 1
ATOM 1867 C CA . GLU A 1 230 ? -4.347 13.595 12.197 1.00 93.31 230 GLU A CA 1
ATOM 1868 C C . GLU A 1 230 ? -4.815 14.337 10.933 1.00 93.31 230 GLU A C 1
ATOM 1870 O O . GLU A 1 230 ? -6.020 14.445 10.682 1.00 93.31 230 GLU A O 1
ATOM 1875 N N . THR A 1 231 ? -3.879 14.857 10.126 1.00 91.31 231 THR A N 1
ATOM 1876 C CA . THR A 1 231 ? -4.180 15.616 8.903 1.00 91.31 231 THR A CA 1
ATOM 1877 C C . THR A 1 231 ? -3.343 15.171 7.705 1.00 91.31 231 THR A C 1
ATOM 1879 O O . THR A 1 231 ? -2.253 14.610 7.841 1.00 91.31 231 THR A O 1
ATOM 1882 N N . GLU A 1 232 ? -3.878 15.390 6.499 1.00 90.25 232 GLU A N 1
ATOM 1883 C CA . GLU A 1 232 ? -3.188 15.062 5.243 1.00 90.25 232 GLU A CA 1
ATOM 1884 C C . GLU A 1 232 ? -1.873 15.852 5.124 1.00 90.25 232 GLU A C 1
ATOM 1886 O O . GLU A 1 232 ? -0.864 15.328 4.655 1.00 90.25 232 GLU A O 1
ATOM 1891 N N . GLU A 1 233 ? -1.870 17.091 5.614 1.00 90.75 233 GLU A N 1
ATOM 1892 C CA . GLU A 1 233 ? -0.726 18.001 5.626 1.00 90.75 233 GLU A CA 1
ATOM 1893 C C . GLU A 1 233 ? 0.445 17.438 6.439 1.00 90.75 233 GLU A C 1
ATOM 1895 O O . GLU A 1 233 ? 1.571 17.436 5.947 1.00 90.75 233 GLU A O 1
ATOM 1900 N N . GLN A 1 234 ? 0.184 16.865 7.6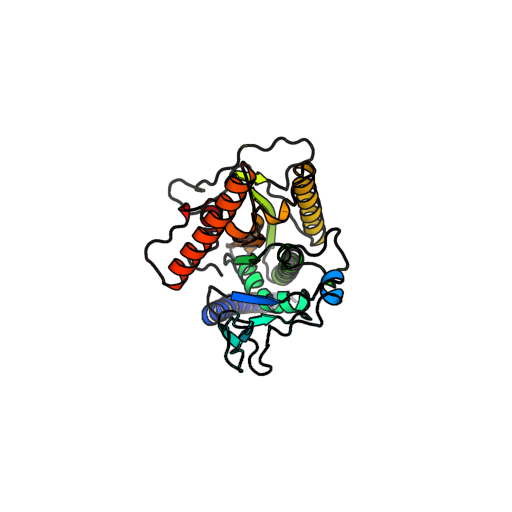19 1.00 94.56 234 GLN A N 1
ATOM 1901 C CA . GLN A 1 234 ? 1.227 16.222 8.427 1.00 94.56 234 GLN A CA 1
ATOM 1902 C C . GLN A 1 234 ? 1.879 15.053 7.680 1.00 94.56 234 GLN A C 1
ATOM 1904 O O . GLN A 1 234 ? 3.091 14.868 7.748 1.00 94.56 234 GLN A O 1
ATOM 1909 N N . VAL A 1 235 ? 1.109 14.274 6.914 1.00 94.56 235 VAL A N 1
ATOM 1910 C CA . VAL A 1 235 ? 1.682 13.191 6.098 1.00 94.56 235 VAL A CA 1
ATOM 1911 C C . VAL A 1 235 ? 2.513 13.733 4.943 1.00 94.56 235 VAL A C 1
ATOM 1913 O O . VAL A 1 235 ? 3.581 13.190 4.664 1.00 94.56 235 VAL A O 1
ATOM 1916 N N . LEU A 1 236 ? 2.084 14.820 4.299 1.00 93.00 236 LEU A N 1
ATOM 1917 C CA . LEU A 1 236 ? 2.892 15.484 3.272 1.00 93.00 236 LEU A CA 1
ATOM 1918 C C . LEU A 1 236 ? 4.225 15.990 3.845 1.00 93.00 236 LEU A C 1
ATOM 1920 O O . LEU A 1 236 ? 5.262 15.814 3.207 1.00 93.00 236 LEU A O 1
ATOM 1924 N N . GLU A 1 237 ? 4.232 16.536 5.062 1.00 93.38 237 GLU A N 1
ATOM 1925 C CA . GLU A 1 237 ? 5.463 16.928 5.762 1.00 93.38 237 GLU A CA 1
ATOM 1926 C C . GLU A 1 237 ? 6.386 15.727 6.028 1.00 93.38 237 GLU A C 1
ATOM 1928 O O . GLU A 1 237 ? 7.600 15.823 5.822 1.00 93.38 237 GLU A O 1
ATOM 1933 N N . LEU A 1 238 ? 5.830 14.572 6.419 1.00 94.69 238 LEU A N 1
ATOM 1934 C CA . LEU A 1 238 ? 6.602 13.334 6.583 1.00 94.69 238 LEU A CA 1
ATOM 1935 C C . LEU A 1 238 ? 7.201 12.842 5.258 1.00 94.69 238 LEU A C 1
ATOM 1937 O O . LEU A 1 238 ? 8.349 12.393 5.250 1.00 94.69 238 LEU A O 1
ATOM 1941 N N . LEU A 1 239 ? 6.470 12.955 4.142 1.00 93.44 239 LEU A N 1
ATOM 1942 C CA . LEU A 1 239 ? 6.988 12.617 2.809 1.00 93.44 239 LEU A CA 1
ATOM 1943 C C . LEU A 1 239 ? 8.152 13.535 2.413 1.00 93.44 239 LEU A C 1
ATOM 1945 O O . LEU A 1 239 ? 9.200 13.045 1.994 1.00 93.44 239 LEU A O 1
ATOM 1949 N N . VAL A 1 240 ? 8.015 14.850 2.620 1.00 91.31 240 VAL A N 1
ATOM 1950 C CA . VAL A 1 240 ? 9.088 15.828 2.354 1.00 91.31 240 VAL A CA 1
ATOM 1951 C C . VAL A 1 240 ? 10.320 15.536 3.216 1.00 91.31 240 VAL A C 1
ATOM 1953 O O . VAL A 1 240 ? 11.448 15.504 2.715 1.00 91.31 240 VAL A O 1
ATOM 1956 N N . ARG A 1 241 ? 10.122 15.258 4.510 1.00 91.06 241 ARG A N 1
ATOM 1957 C CA . ARG A 1 241 ? 11.204 14.873 5.425 1.00 91.06 241 ARG A CA 1
ATOM 1958 C C . ARG A 1 241 ? 11.914 13.609 4.947 1.00 91.06 241 ARG A C 1
ATOM 1960 O O . ARG A 1 241 ? 13.141 13.615 4.842 1.00 91.06 241 ARG A O 1
ATOM 1967 N N . ALA A 1 242 ? 11.166 12.566 4.600 1.00 90.94 242 ALA A N 1
ATOM 1968 C CA . ALA A 1 242 ? 11.730 11.319 4.102 1.00 90.94 242 ALA A CA 1
ATOM 1969 C C . ALA A 1 242 ? 12.509 11.514 2.791 1.00 90.94 242 ALA A C 1
ATOM 1971 O O . ALA A 1 242 ? 13.624 11.002 2.657 1.00 90.94 242 ALA A O 1
ATOM 1972 N N . GLY A 1 243 ? 11.985 12.318 1.860 1.00 87.12 243 GLY A N 1
ATOM 1973 C CA . GLY A 1 243 ? 12.677 12.705 0.626 1.00 87.12 243 GLY A CA 1
ATOM 1974 C C . GLY A 1 243 ? 14.001 13.431 0.894 1.00 87.12 243 GLY A C 1
ATOM 1975 O O . GLY A 1 243 ? 15.029 13.121 0.277 1.00 87.12 243 GLY A O 1
ATOM 1976 N N . SER A 1 244 ? 14.026 14.326 1.887 1.00 84.12 244 SER A N 1
ATOM 1977 C CA . SER A 1 244 ? 15.255 15.011 2.307 1.00 84.12 244 SER A CA 1
ATOM 1978 C C . SER A 1 244 ? 16.286 14.044 2.908 1.00 84.12 244 SER A C 1
ATOM 1980 O O . SER A 1 244 ? 17.463 14.098 2.545 1.00 84.12 244 SER A O 1
ATOM 1982 N N . GLN A 1 245 ? 15.849 13.085 3.733 1.00 82.12 245 GLN A N 1
ATOM 1983 C CA . GLN A 1 245 ? 16.721 12.080 4.346 1.00 82.12 245 GLN A CA 1
ATOM 1984 C C . GLN A 1 245 ? 17.319 11.132 3.298 1.00 82.12 245 GLN A C 1
ATOM 1986 O O . GLN A 1 245 ? 18.511 10.807 3.342 1.00 82.12 245 GLN A O 1
ATOM 1991 N N . ARG A 1 246 ? 16.527 10.747 2.287 1.00 79.25 246 ARG A N 1
ATOM 1992 C CA . ARG A 1 246 ? 17.032 10.009 1.120 1.00 79.25 246 ARG A CA 1
ATOM 1993 C C . ARG A 1 246 ? 18.074 10.823 0.355 1.00 79.25 246 ARG A C 1
ATOM 1995 O O . ARG A 1 246 ? 19.057 10.242 -0.106 1.00 79.25 246 ARG A O 1
ATOM 2002 N N . SER A 1 247 ? 17.878 12.138 0.246 1.00 65.69 247 SER A N 1
ATOM 2003 C CA . SER A 1 247 ? 18.745 13.055 -0.503 1.00 65.69 247 SER A CA 1
ATOM 2004 C C . SER A 1 247 ? 20.093 13.321 0.163 1.00 65.69 247 SER A C 1
ATOM 2006 O O . SER A 1 247 ? 21.108 13.303 -0.525 1.00 65.69 247 SER A O 1
ATOM 2008 N N . VAL A 1 248 ? 20.149 13.475 1.489 1.00 58.47 248 VAL A N 1
ATOM 2009 C CA . VAL A 1 248 ? 21.416 13.664 2.232 1.00 58.47 248 VAL A CA 1
ATOM 2010 C C . VAL A 1 248 ? 22.350 12.453 2.090 1.00 58.47 248 VAL A C 1
ATOM 2012 O O . VAL A 1 248 ? 23.568 12.600 2.047 1.00 58.47 248 VAL A O 1
ATOM 2015 N N . ALA A 1 249 ? 21.793 11.251 1.931 1.00 54.03 249 ALA A N 1
ATOM 2016 C CA . ALA A 1 249 ? 22.560 10.037 1.652 1.00 54.03 249 ALA A CA 1
ATOM 2017 C C . ALA A 1 249 ? 23.050 9.919 0.188 1.00 54.03 249 ALA A C 1
ATOM 2019 O O . ALA A 1 249 ? 23.753 8.960 -0.144 1.00 54.03 249 ALA A O 1
ATOM 2020 N N . ARG A 1 250 ? 22.685 10.855 -0.706 1.00 55.16 250 ARG A N 1
ATOM 2021 C CA . ARG A 1 250 ? 23.148 10.902 -2.104 1.00 55.16 250 ARG A CA 1
ATOM 2022 C C . ARG A 1 250 ? 24.505 11.599 -2.158 1.00 55.16 250 ARG A C 1
ATOM 2024 O O . ARG A 1 250 ? 24.605 12.796 -2.396 1.00 55.16 250 ARG A O 1
ATOM 2031 N N . THR A 1 251 ? 25.582 10.843 -2.004 1.00 43.75 251 THR A N 1
ATOM 2032 C CA . THR A 1 251 ? 26.904 11.304 -2.440 1.00 43.75 251 THR A CA 1
ATOM 2033 C C . THR A 1 251 ? 26.936 11.360 -3.972 1.00 43.75 251 THR A C 1
ATOM 2035 O O . THR A 1 251 ? 27.161 10.342 -4.610 1.00 43.75 251 THR A O 1
ATOM 2038 N N . GLY A 1 252 ? 26.635 12.525 -4.563 1.00 40.84 252 GLY A N 1
ATOM 2039 C CA . GLY A 1 252 ? 26.998 13.019 -5.913 1.00 40.84 252 GLY A CA 1
ATOM 2040 C C . GLY A 1 252 ? 26.728 12.196 -7.194 1.00 40.84 252 GLY A C 1
ATOM 2041 O O . GLY A 1 252 ? 26.754 12.768 -8.275 1.00 40.84 252 GLY A O 1
ATOM 2042 N N . LEU A 1 253 ? 26.483 10.885 -7.128 1.00 37.66 253 LEU A N 1
ATOM 2043 C CA . LEU A 1 253 ? 26.556 9.947 -8.261 1.00 37.66 253 LEU A CA 1
ATOM 2044 C C . LEU A 1 253 ? 25.456 8.869 -8.249 1.00 37.66 253 LEU A C 1
ATOM 2046 O O . LEU A 1 253 ? 25.434 8.020 -9.142 1.00 37.66 253 LEU A O 1
ATOM 2050 N N . ASN A 1 254 ? 24.566 8.857 -7.249 1.00 46.62 254 ASN A N 1
ATOM 2051 C CA . ASN A 1 254 ? 23.570 7.798 -7.062 1.00 46.62 254 ASN A CA 1
ATOM 2052 C C . ASN A 1 254 ? 22.144 8.362 -7.054 1.00 46.62 254 ASN A C 1
ATOM 2054 O O . ASN A 1 254 ? 21.741 9.107 -6.157 1.00 46.62 254 ASN A O 1
ATOM 2058 N N . GLU A 1 255 ? 21.358 7.964 -8.049 1.00 55.94 255 GLU A N 1
ATOM 2059 C CA . GLU A 1 255 ? 19.913 8.172 -8.098 1.00 55.94 255 GLU A CA 1
ATOM 2060 C C . GLU A 1 255 ? 19.222 7.166 -7.163 1.00 55.94 255 GLU A C 1
ATOM 2062 O O . GLU A 1 255 ? 18.705 6.131 -7.573 1.00 55.94 255 GLU A O 1
ATOM 2067 N N . ARG A 1 256 ? 19.322 7.430 -5.855 1.00 61.06 256 ARG A N 1
ATOM 2068 C CA . ARG A 1 256 ? 19.069 6.456 -4.782 1.00 61.06 256 ARG A CA 1
ATOM 2069 C C . ARG A 1 256 ? 17.627 5.938 -4.706 1.00 61.06 256 ARG A C 1
ATOM 2071 O O . ARG A 1 256 ? 17.447 4.777 -4.369 1.00 61.06 256 ARG A O 1
ATOM 2078 N N . SER A 1 257 ? 16.628 6.746 -5.073 1.00 64.12 257 SER A N 1
ATOM 2079 C CA . SER A 1 257 ? 15.207 6.344 -5.047 1.00 64.12 257 SER A CA 1
ATOM 2080 C C . SER A 1 257 ? 14.887 5.176 -5.979 1.00 64.12 257 SER A C 1
ATOM 2082 O O . SER A 1 257 ? 13.946 4.436 -5.736 1.00 64.12 257 SER A O 1
ATOM 2084 N N . SER A 1 258 ? 15.689 4.969 -7.026 1.00 72.31 258 SER A N 1
ATOM 2085 C CA . SER A 1 258 ? 15.533 3.824 -7.924 1.00 72.31 258 SER A CA 1
ATOM 2086 C C . SER A 1 258 ? 16.083 2.512 -7.358 1.00 72.31 258 SER A C 1
ATOM 2088 O O . SER A 1 258 ? 15.835 1.451 -7.923 1.00 72.31 258 SER A O 1
ATOM 2090 N N . ARG A 1 259 ? 16.834 2.563 -6.252 1.00 79.38 259 ARG A N 1
ATOM 2091 C CA . ARG A 1 259 ? 17.681 1.454 -5.784 1.00 79.38 259 ARG A CA 1
ATOM 2092 C C . ARG A 1 259 ? 17.414 1.015 -4.349 1.00 79.38 259 ARG A C 1
ATOM 2094 O O . ARG A 1 259 ? 18.104 0.141 -3.827 1.00 79.38 259 ARG A O 1
ATOM 2101 N N . SER A 1 260 ? 16.422 1.610 -3.706 1.00 87.56 260 SER A N 1
ATOM 2102 C CA . SER A 1 260 ? 15.923 1.189 -2.405 1.00 87.56 260 SER A CA 1
ATOM 2103 C C . SER A 1 260 ? 14.420 0.972 -2.465 1.00 87.56 260 SER A C 1
ATOM 2105 O O . SER A 1 260 ? 13.723 1.598 -3.260 1.00 87.56 260 SER A O 1
ATOM 2107 N N . HIS A 1 261 ? 13.926 0.066 -1.625 1.00 93.31 261 HIS A N 1
ATOM 2108 C CA . HIS A 1 261 ? 12.490 -0.078 -1.405 1.00 93.31 261 HIS A CA 1
ATOM 2109 C C . HIS A 1 261 ? 12.080 0.898 -0.314 1.00 93.31 261 HIS A C 1
ATOM 2111 O O . HIS A 1 261 ? 12.702 0.927 0.749 1.00 93.31 261 HIS A O 1
ATOM 2117 N N . SER A 1 262 ? 11.036 1.674 -0.555 1.00 94.50 262 SER A N 1
ATOM 2118 C CA . SER A 1 262 ? 10.474 2.596 0.424 1.00 94.50 262 SER A CA 1
ATOM 2119 C C . SER A 1 262 ? 9.141 2.062 0.922 1.00 94.50 262 SER A C 1
ATOM 2121 O O . SER A 1 262 ? 8.278 1.701 0.129 1.00 94.50 262 SER A O 1
ATOM 2123 N N . VAL A 1 263 ? 8.978 2.000 2.239 1.00 96.81 263 VAL A N 1
ATOM 2124 C CA . VAL A 1 263 ? 7.833 1.379 2.908 1.00 96.81 263 VAL A CA 1
ATOM 2125 C C . VAL A 1 263 ? 7.201 2.410 3.834 1.00 96.81 263 VAL A C 1
ATOM 2127 O O . VAL A 1 263 ? 7.729 2.697 4.910 1.00 96.81 263 VAL A O 1
ATOM 2130 N N . PHE A 1 264 ? 6.078 2.978 3.408 1.00 97.88 264 PHE A N 1
ATOM 2131 C CA . PHE A 1 264 ? 5.229 3.797 4.264 1.00 97.88 264 PHE A CA 1
ATOM 2132 C C . PHE A 1 264 ? 4.258 2.887 5.016 1.00 97.88 264 PHE A C 1
ATOM 2134 O O . PHE A 1 264 ? 3.586 2.056 4.404 1.00 97.88 264 PHE A O 1
ATOM 2141 N N . GLN A 1 265 ? 4.175 3.044 6.334 1.00 97.75 265 GLN A N 1
ATOM 2142 C CA . GLN A 1 265 ? 3.277 2.268 7.186 1.00 97.75 265 GLN A CA 1
ATOM 2143 C C . GLN A 1 265 ? 2.385 3.203 7.989 1.00 97.75 265 GLN A C 1
ATOM 2145 O O . GLN A 1 265 ? 2.872 4.111 8.655 1.00 97.75 265 GLN A O 1
ATOM 2150 N N . LEU A 1 266 ? 1.084 2.938 7.981 1.00 97.88 266 LEU A N 1
ATOM 2151 C CA . LEU A 1 266 ? 0.105 3.611 8.820 1.00 97.88 266 LEU A CA 1
ATOM 2152 C C . LEU A 1 266 ? -0.532 2.584 9.753 1.00 97.88 266 LEU A C 1
ATOM 2154 O O . LEU A 1 266 ? -1.226 1.676 9.298 1.00 97.88 266 LEU A O 1
ATOM 2158 N N . ARG A 1 267 ? -0.304 2.727 11.057 1.00 97.25 267 ARG A N 1
ATOM 2159 C CA . ARG A 1 267 ? -1.034 1.989 12.093 1.00 97.25 267 ARG A CA 1
ATOM 2160 C C . ARG A 1 267 ? -2.361 2.675 12.354 1.00 97.25 267 ARG A C 1
ATOM 2162 O O . ARG A 1 267 ? -2.395 3.896 12.506 1.00 97.25 267 ARG A O 1
ATOM 2169 N N . ILE A 1 268 ? -3.417 1.877 12.433 1.00 97.56 268 ILE A N 1
ATOM 2170 C CA . ILE A 1 268 ? -4.787 2.327 12.655 1.00 97.56 268 ILE A CA 1
ATOM 2171 C C . ILE A 1 268 ? -5.306 1.599 13.890 1.00 97.56 268 ILE A C 1
ATOM 2173 O O . ILE A 1 268 ? -5.274 0.371 13.952 1.00 97.56 268 ILE A O 1
ATOM 2177 N N . GLN A 1 269 ? -5.766 2.353 14.882 1.00 97.25 269 GLN A N 1
ATOM 2178 C CA . GLN A 1 269 ? -6.363 1.817 16.104 1.00 97.25 269 GLN A CA 1
ATOM 2179 C C . GLN A 1 269 ? -7.741 2.440 16.279 1.00 97.25 269 GLN A C 1
ATOM 2181 O O . GLN A 1 269 ? -7.834 3.658 16.387 1.00 97.25 269 GLN A O 1
ATOM 2186 N N . GLY A 1 270 ? -8.791 1.623 16.278 1.00 96.12 270 GLY A N 1
ATOM 2187 C CA . GLY A 1 270 ? -10.176 2.036 16.477 1.00 96.12 270 GLY A CA 1
ATOM 2188 C C . GLY A 1 270 ? -10.738 1.514 17.798 1.00 96.12 270 GLY A C 1
ATOM 2189 O O . GLY A 1 270 ? -10.505 0.364 18.167 1.00 96.12 270 GLY A O 1
ATOM 2190 N N . GLU A 1 271 ? -11.508 2.340 18.496 1.00 95.88 271 GLU A N 1
ATOM 2191 C CA . GLU A 1 271 ? -12.176 1.997 19.755 1.00 95.88 271 GLU A CA 1
ATOM 2192 C C . GLU A 1 271 ? -13.619 2.511 19.756 1.00 95.88 271 GLU A C 1
ATOM 2194 O O . GLU A 1 271 ? -13.884 3.638 19.344 1.00 95.88 271 GLU A O 1
ATOM 2199 N N . HIS A 1 272 ? -14.555 1.700 20.245 1.00 94.25 272 HIS A N 1
ATOM 2200 C CA . HIS A 1 272 ? -15.941 2.084 20.489 1.00 94.25 272 HIS A CA 1
ATOM 2201 C C . HIS A 1 272 ? -16.273 1.875 21.972 1.00 94.25 272 HIS A C 1
ATOM 2203 O O . HIS A 1 272 ? -16.810 0.836 22.367 1.00 94.25 272 HIS A O 1
ATOM 2209 N N . ALA A 1 273 ? -15.982 2.884 22.795 1.00 92.38 273 ALA A N 1
ATOM 2210 C CA . ALA A 1 273 ? -16.031 2.792 24.257 1.00 92.38 273 ALA A CA 1
ATOM 2211 C C . ALA A 1 273 ? -17.386 2.311 24.809 1.00 92.38 273 ALA A C 1
ATOM 2213 O O . ALA A 1 273 ? -17.426 1.442 25.672 1.00 92.38 273 ALA A O 1
ATOM 2214 N N . ALA A 1 274 ? -18.508 2.802 24.269 1.00 90.75 274 ALA A N 1
ATOM 2215 C CA . ALA A 1 274 ? -19.846 2.435 24.754 1.00 90.75 274 ALA A CA 1
ATOM 2216 C C . ALA A 1 274 ? -20.231 0.961 24.502 1.00 90.75 274 ALA A C 1
ATOM 2218 O O . ALA A 1 274 ? -21.205 0.481 25.071 1.00 90.75 274 ALA A O 1
ATOM 2219 N N . ARG A 1 275 ? -19.482 0.251 23.649 1.00 90.62 275 ARG A N 1
ATOM 2220 C CA . ARG A 1 275 ? -19.713 -1.164 23.305 1.00 90.62 275 ARG A CA 1
ATOM 2221 C C . ARG A 1 275 ? -18.501 -2.050 23.602 1.00 90.62 275 ARG A C 1
ATOM 2223 O O . ARG A 1 275 ? -18.527 -3.220 23.251 1.00 90.62 275 ARG A O 1
ATOM 2230 N N . ASP A 1 276 ? -17.448 -1.488 24.199 1.00 93.06 276 ASP A N 1
ATOM 2231 C CA . ASP A 1 276 ? -16.171 -2.163 24.462 1.00 93.06 276 ASP A CA 1
ATOM 2232 C C . ASP A 1 276 ? -15.579 -2.893 23.236 1.00 93.06 276 ASP A C 1
ATOM 2234 O O . ASP A 1 276 ? -15.024 -3.985 23.324 1.00 93.06 276 ASP A O 1
ATOM 2238 N N . LEU A 1 277 ? -15.713 -2.291 22.047 1.00 92.50 277 LEU A N 1
ATOM 2239 C CA . LEU A 1 277 ? -15.134 -2.842 20.819 1.00 92.50 277 LEU A CA 1
ATOM 2240 C C . LEU A 1 277 ? -13.808 -2.163 20.506 1.00 92.50 277 LEU A C 1
ATOM 2242 O O . LEU A 1 277 ? -13.679 -0.942 20.607 1.00 92.50 277 LEU A O 1
ATOM 2246 N N . ARG A 1 278 ? -12.834 -2.953 20.057 1.00 93.44 278 ARG A N 1
ATOM 2247 C CA . ARG A 1 278 ? -11.527 -2.476 19.600 1.00 93.44 278 ARG A CA 1
ATOM 2248 C C . ARG A 1 278 ? -11.183 -3.135 18.274 1.00 93.44 278 ARG A C 1
ATOM 2250 O O . ARG A 1 278 ? -11.429 -4.325 18.090 1.00 93.44 278 ARG A O 1
ATOM 2257 N N . CYS A 1 279 ? -10.592 -2.378 17.362 1.00 91.25 279 CYS A N 1
ATOM 2258 C CA . CYS A 1 279 ? -9.978 -2.914 16.155 1.00 91.25 279 CYS A CA 1
ATOM 2259 C C . CYS A 1 279 ? -8.595 -2.295 15.952 1.00 91.25 279 CYS A C 1
ATOM 2261 O O . CYS A 1 279 ? -8.344 -1.146 16.314 1.00 91.25 279 CYS A O 1
ATOM 2263 N N . ALA A 1 280 ? -7.682 -3.070 15.382 1.00 92.69 280 ALA A N 1
ATOM 2264 C CA . ALA A 1 280 ? -6.358 -2.603 15.016 1.00 92.69 280 ALA A CA 1
ATOM 2265 C C . ALA A 1 280 ? -5.992 -3.183 13.655 1.00 92.69 280 ALA A C 1
ATOM 2267 O O . ALA A 1 280 ? -6.294 -4.338 13.364 1.00 92.69 280 ALA A O 1
ATOM 2268 N N . SER A 1 281 ? -5.352 -2.373 12.825 1.00 94.38 281 SER A N 1
ATOM 2269 C CA . SER A 1 281 ? -4.927 -2.767 11.486 1.00 94.38 281 SER A CA 1
ATOM 2270 C C . SER A 1 281 ? -3.759 -1.906 11.017 1.00 94.38 281 SER A C 1
ATOM 2272 O O . SER A 1 281 ? -3.291 -0.990 11.708 1.00 94.38 281 SER A O 1
ATOM 2274 N N . SER A 1 282 ? -3.263 -2.217 9.823 1.00 94.56 282 SER A N 1
ATOM 2275 C CA . SER A 1 282 ? -2.225 -1.435 9.175 1.00 94.56 282 SER A CA 1
ATOM 2276 C C . SER A 1 282 ? -2.494 -1.267 7.685 1.00 94.56 282 SER A C 1
ATOM 2278 O O . SER A 1 282 ? -2.995 -2.170 7.016 1.00 94.56 282 SER A O 1
ATOM 2280 N N . LEU A 1 283 ? -2.127 -0.099 7.166 1.00 97.19 283 LEU A N 1
ATOM 2281 C CA . LEU A 1 283 ? -2.009 0.158 5.738 1.00 97.19 283 LEU A CA 1
ATOM 2282 C C . LEU A 1 283 ? -0.526 0.321 5.408 1.00 97.19 283 LEU A C 1
ATOM 2284 O O . LEU A 1 283 ? 0.139 1.206 5.950 1.00 97.19 283 LEU A O 1
ATOM 2288 N N . THR A 1 284 ? -0.016 -0.520 4.515 1.00 97.69 284 THR A N 1
ATOM 2289 C CA . THR A 1 284 ? 1.370 -0.471 4.047 1.00 97.69 284 THR A CA 1
ATOM 2290 C C . THR A 1 284 ? 1.396 -0.118 2.562 1.00 97.69 284 THR A C 1
ATOM 2292 O O . THR A 1 284 ? 0.797 -0.810 1.743 1.00 97.69 284 THR A O 1
ATOM 2295 N N . LEU A 1 285 ? 2.086 0.965 2.204 1.00 97.94 285 LEU A N 1
ATOM 2296 C CA . LEU A 1 285 ? 2.290 1.386 0.816 1.00 97.94 285 LEU A CA 1
ATOM 2297 C C . LEU A 1 285 ? 3.780 1.314 0.485 1.00 97.94 285 LEU A C 1
ATOM 2299 O O . LEU A 1 285 ? 4.604 1.950 1.147 1.00 97.94 285 LEU A O 1
ATOM 2303 N N . VAL A 1 286 ? 4.119 0.528 -0.533 1.00 97.25 286 VAL A N 1
ATOM 2304 C CA . VAL A 1 286 ? 5.499 0.175 -0.871 1.00 97.25 286 VAL A CA 1
ATOM 2305 C C . VAL A 1 286 ? 5.865 0.692 -2.259 1.00 97.25 286 VAL A C 1
ATOM 2307 O O . VAL A 1 286 ? 5.336 0.218 -3.263 1.00 97.25 286 VAL A O 1
ATOM 2310 N N . ASP A 1 287 ? 6.818 1.619 -2.330 1.00 95.75 287 ASP A N 1
ATOM 2311 C CA . ASP A 1 287 ? 7.506 1.985 -3.572 1.00 95.75 287 ASP A CA 1
ATOM 2312 C C . ASP A 1 287 ? 8.745 1.097 -3.722 1.00 95.75 287 ASP A C 1
ATOM 2314 O O . ASP A 1 287 ? 9.728 1.253 -2.994 1.00 95.75 287 ASP A O 1
ATOM 2318 N N . LEU A 1 288 ? 8.673 0.099 -4.605 1.00 94.56 288 LEU A N 1
ATOM 2319 C CA . LEU A 1 288 ? 9.768 -0.849 -4.793 1.00 94.56 288 LEU A CA 1
ATOM 2320 C C . LEU A 1 288 ? 10.904 -0.223 -5.606 1.00 94.56 288 LEU A C 1
ATOM 2322 O O . LEU A 1 288 ? 10.692 0.655 -6.437 1.00 94.56 288 LEU A O 1
ATOM 2326 N N . ALA A 1 289 ? 12.114 -0.740 -5.431 1.00 90.94 289 ALA A N 1
ATOM 2327 C CA . ALA A 1 289 ? 13.242 -0.425 -6.294 1.00 90.94 289 ALA A CA 1
ATOM 2328 C C . ALA A 1 289 ? 12.975 -0.839 -7.758 1.00 90.94 289 ALA A C 1
ATOM 2330 O O . ALA A 1 289 ? 12.097 -1.652 -8.068 1.00 90.94 289 ALA A O 1
ATOM 2331 N N . GLY A 1 290 ? 13.746 -0.262 -8.679 1.00 87.75 290 GLY A N 1
ATOM 2332 C CA . GLY A 1 290 ? 13.701 -0.572 -10.102 1.00 87.75 290 GLY A CA 1
ATOM 2333 C C . GLY A 1 290 ? 13.991 -2.044 -10.398 1.00 87.75 290 GLY A C 1
ATOM 2334 O O . GLY A 1 290 ? 14.923 -2.634 -9.858 1.00 87.75 290 GLY A O 1
ATOM 2335 N N . SER A 1 291 ? 13.181 -2.646 -11.271 1.00 84.06 291 SER A N 1
ATOM 2336 C CA . SER A 1 291 ? 13.284 -4.059 -11.660 1.00 84.06 291 SER A CA 1
ATOM 2337 C C . SER A 1 291 ? 14.210 -4.324 -12.859 1.00 84.06 291 SER A C 1
ATOM 2339 O O . SER A 1 291 ? 14.033 -5.306 -13.585 1.00 84.06 291 SER A O 1
ATOM 2341 N N . GLU A 1 292 ? 15.140 -3.418 -13.159 1.00 77.62 292 GLU A N 1
ATOM 2342 C CA . GLU A 1 292 ? 16.072 -3.567 -14.277 1.00 77.62 292 GLU A CA 1
ATOM 2343 C C . GLU A 1 292 ? 16.987 -4.801 -14.157 1.00 77.62 292 GLU A C 1
ATOM 2345 O O . GLU A 1 292 ? 17.487 -5.171 -13.092 1.00 77.62 292 GLU A O 1
ATOM 2350 N N . ARG A 1 293 ? 17.254 -5.435 -15.307 1.00 65.38 293 ARG A N 1
ATOM 2351 C CA . ARG A 1 293 ? 18.132 -6.610 -15.389 1.00 65.38 293 ARG A CA 1
ATOM 2352 C C . ARG A 1 293 ? 19.605 -6.220 -15.247 1.00 65.38 293 ARG A C 1
ATOM 2354 O O . ARG A 1 293 ? 20.062 -5.283 -15.901 1.00 65.38 293 ARG A O 1
ATOM 2361 N N . LEU A 1 294 ? 20.353 -7.034 -14.496 1.00 60.09 294 LEU A N 1
ATOM 2362 C CA . LEU A 1 294 ? 21.806 -6.922 -14.277 1.00 60.09 294 LEU A CA 1
ATOM 2363 C C . LEU A 1 294 ? 22.612 -6.774 -15.579 1.00 60.09 294 LEU A C 1
ATOM 2365 O O . LEU A 1 294 ? 23.501 -5.935 -15.665 1.00 60.09 294 LEU A O 1
ATOM 2369 N N . GLU A 1 295 ? 22.274 -7.546 -16.613 1.00 57.91 295 GLU A N 1
ATOM 2370 C CA . GLU A 1 295 ? 22.995 -7.549 -17.899 1.00 57.91 295 GLU A CA 1
ATOM 2371 C C . GLU A 1 295 ? 22.940 -6.200 -18.628 1.00 57.91 295 GLU A C 1
ATOM 2373 O O . GLU A 1 295 ? 23.847 -5.859 -19.381 1.00 57.91 295 GLU A O 1
ATOM 2378 N N . LYS A 1 296 ? 21.887 -5.410 -18.388 1.00 56.88 296 LYS A N 1
ATOM 2379 C CA . LYS A 1 296 ? 21.702 -4.091 -19.005 1.00 56.88 296 LYS A CA 1
ATOM 2380 C C . LYS A 1 296 ? 22.237 -2.946 -18.145 1.00 56.88 296 LYS A C 1
ATOM 2382 O O . LYS A 1 296 ? 22.263 -1.817 -18.622 1.00 56.88 296 LYS A O 1
ATOM 2387 N N . SER A 1 297 ? 22.637 -3.203 -16.895 1.00 58.22 297 SER A N 1
ATOM 2388 C CA . SER A 1 297 ? 23.015 -2.138 -15.959 1.00 58.22 297 SER A CA 1
ATOM 2389 C C . SER A 1 297 ? 24.488 -1.725 -16.053 1.00 58.22 297 SER A C 1
ATOM 2391 O O . SER A 1 297 ? 24.830 -0.630 -15.614 1.00 58.22 297 SER A O 1
ATOM 2393 N N . GLY A 1 298 ? 25.371 -2.583 -16.589 1.00 59.53 298 GLY A N 1
ATOM 2394 C CA . GLY A 1 298 ? 26.816 -2.309 -16.681 1.00 59.53 298 GLY A CA 1
ATOM 2395 C C . GLY A 1 298 ? 27.498 -2.091 -15.319 1.00 59.53 298 GLY A C 1
ATOM 2396 O O . GLY A 1 298 ? 28.554 -1.463 -15.240 1.00 59.53 298 GLY A O 1
ATOM 2397 N N . SER A 1 299 ? 26.875 -2.554 -14.229 1.00 63.44 299 SER A N 1
ATOM 2398 C CA . SER A 1 299 ? 27.301 -2.274 -12.854 1.00 63.44 299 SER A CA 1
ATOM 2399 C C . SER A 1 299 ? 28.584 -3.027 -12.481 1.00 63.44 299 SER A C 1
ATOM 2401 O O . SER A 1 299 ? 28.640 -4.249 -12.584 1.00 63.44 299 SER A O 1
ATOM 2403 N N . VAL A 1 300 ? 29.581 -2.320 -11.936 1.00 67.00 300 VAL A N 1
ATOM 2404 C CA . VAL A 1 300 ? 30.818 -2.904 -11.375 1.00 67.00 300 VAL A CA 1
ATOM 2405 C C . VAL A 1 300 ? 30.958 -2.614 -9.875 1.00 67.00 300 VAL A C 1
ATOM 2407 O O . VAL A 1 300 ? 30.433 -1.622 -9.361 1.00 67.00 300 VAL A O 1
ATOM 2410 N N . GLY A 1 301 ? 31.668 -3.484 -9.151 1.00 78.06 301 GLY A N 1
ATOM 2411 C CA . GLY A 1 301 ? 31.997 -3.294 -7.732 1.00 78.06 301 GLY A CA 1
ATOM 2412 C C . GLY A 1 301 ? 30.766 -3.177 -6.822 1.00 78.06 301 GLY A C 1
ATOM 2413 O O . GLY A 1 301 ? 29.873 -4.020 -6.854 1.00 78.06 301 GLY A O 1
ATOM 2414 N N . ASN A 1 302 ? 30.700 -2.121 -6.003 1.00 71.19 302 ASN A N 1
ATOM 2415 C CA . ASN A 1 302 ? 29.596 -1.906 -5.054 1.00 71.19 302 ASN A CA 1
ATOM 2416 C C . ASN A 1 302 ? 28.223 -1.777 -5.735 1.00 71.19 302 ASN A C 1
ATOM 2418 O O . ASN A 1 302 ? 27.228 -2.223 -5.169 1.00 71.19 302 ASN A O 1
ATOM 2422 N N . ARG A 1 303 ? 28.169 -1.245 -6.965 1.00 71.19 303 ARG A N 1
ATOM 2423 C CA . ARG A 1 303 ? 26.919 -1.154 -7.738 1.00 71.19 303 ARG A CA 1
ATOM 2424 C C . ARG A 1 303 ? 26.398 -2.526 -8.160 1.00 71.19 303 ARG A C 1
ATOM 2426 O O . ARG A 1 303 ? 25.195 -2.703 -8.268 1.00 71.19 303 ARG A O 1
ATOM 2433 N N . LEU A 1 304 ? 27.279 -3.505 -8.377 1.00 76.56 304 LEU A N 1
ATOM 2434 C CA . LEU A 1 304 ? 26.859 -4.867 -8.711 1.00 76.56 304 LEU A CA 1
ATOM 2435 C C . LEU A 1 304 ? 26.152 -5.531 -7.523 1.00 76.56 304 LEU A C 1
ATOM 2437 O O . LEU A 1 304 ? 25.083 -6.109 -7.698 1.00 76.56 304 LEU A O 1
ATOM 2441 N N . ARG A 1 305 ? 26.716 -5.401 -6.313 1.00 77.75 305 ARG A N 1
ATOM 2442 C CA . ARG A 1 305 ? 26.103 -5.929 -5.079 1.00 77.75 305 ARG A CA 1
ATOM 2443 C C . ARG A 1 305 ? 24.736 -5.302 -4.812 1.00 77.75 305 ARG A C 1
ATOM 2445 O O . ARG A 1 305 ? 23.792 -6.005 -4.474 1.00 77.75 305 ARG A O 1
ATOM 2452 N N . GLU A 1 306 ? 24.630 -3.994 -5.024 1.00 76.00 306 GLU A N 1
ATOM 2453 C CA . GLU A 1 306 ? 23.372 -3.252 -4.925 1.00 76.00 306 GLU A CA 1
ATOM 2454 C C . GLU A 1 306 ? 22.316 -3.815 -5.892 1.00 76.00 306 GLU A C 1
ATOM 2456 O O . GLU A 1 306 ? 21.234 -4.213 -5.460 1.00 76.00 306 GLU A O 1
ATOM 2461 N N . THR A 1 307 ? 22.645 -3.950 -7.183 1.00 78.12 307 THR A N 1
ATOM 2462 C CA . THR A 1 307 ? 21.722 -4.520 -8.179 1.00 78.12 307 THR A CA 1
ATOM 2463 C C . THR A 1 307 ? 21.360 -5.983 -7.875 1.00 78.12 307 THR A C 1
ATOM 2465 O O . THR A 1 307 ? 20.218 -6.392 -8.092 1.00 78.12 307 THR A O 1
ATOM 2468 N N . GLN A 1 308 ? 22.288 -6.780 -7.334 1.00 81.44 308 GLN A N 1
ATOM 2469 C CA . GLN A 1 308 ? 22.006 -8.148 -6.877 1.00 81.44 308 GLN A CA 1
ATOM 2470 C C . GLN A 1 308 ? 21.027 -8.171 -5.696 1.00 81.44 308 GLN A C 1
ATOM 2472 O O . GLN A 1 308 ? 20.088 -8.964 -5.705 1.00 81.44 308 GLN A O 1
ATOM 2477 N N . SER A 1 309 ? 21.201 -7.289 -4.707 1.00 83.69 309 SER A N 1
ATOM 2478 C CA . SER A 1 309 ? 20.305 -7.183 -3.546 1.00 83.69 309 SER A CA 1
ATOM 2479 C C . SER A 1 309 ? 18.882 -6.780 -3.957 1.00 83.69 309 SER A C 1
ATOM 2481 O O . SER A 1 309 ? 17.904 -7.391 -3.512 1.00 83.69 309 SER A O 1
ATOM 2483 N N . ILE A 1 310 ? 18.753 -5.817 -4.877 1.00 83.75 310 ILE A N 1
ATOM 2484 C CA . ILE A 1 310 ? 17.459 -5.398 -5.437 1.00 83.75 310 ILE A CA 1
ATOM 2485 C C . ILE A 1 310 ? 16.770 -6.571 -6.141 1.00 83.75 310 ILE A C 1
ATOM 2487 O O . ILE A 1 310 ? 15.643 -6.922 -5.801 1.00 83.75 310 ILE A O 1
ATOM 2491 N N . ASN A 1 311 ? 17.456 -7.235 -7.073 1.00 85.38 311 ASN A N 1
ATOM 2492 C CA . ASN A 1 311 ? 16.853 -8.336 -7.823 1.00 85.38 311 ASN A CA 1
ATOM 2493 C C . ASN A 1 311 ? 16.545 -9.556 -6.945 1.00 85.38 311 ASN A C 1
ATOM 2495 O O . ASN A 1 311 ? 15.529 -10.213 -7.164 1.00 85.38 311 ASN A O 1
ATOM 2499 N N . SER A 1 312 ? 17.365 -9.830 -5.928 1.00 89.00 312 SER A N 1
ATOM 2500 C CA . SER A 1 312 ? 17.105 -10.893 -4.952 1.00 89.00 312 SER A CA 1
ATOM 2501 C C . SER A 1 312 ? 15.825 -10.623 -4.155 1.00 89.00 312 SER A C 1
ATOM 2503 O O . SER A 1 312 ? 14.933 -11.468 -4.117 1.00 89.00 312 SER A O 1
ATOM 2505 N N . SER A 1 313 ? 15.676 -9.415 -3.600 1.00 92.00 313 SER A N 1
ATOM 2506 C CA . SER A 1 313 ? 14.474 -9.036 -2.839 1.00 92.00 313 SER A CA 1
ATOM 2507 C C . SER A 1 313 ? 13.200 -9.017 -3.693 1.00 92.00 313 SER A C 1
ATOM 2509 O O . SER A 1 313 ? 12.164 -9.504 -3.244 1.00 92.00 313 SER A O 1
ATOM 2511 N N . LEU A 1 314 ? 13.270 -8.542 -4.943 1.00 92.38 314 LEU A N 1
ATOM 2512 C CA . LEU A 1 314 ? 12.140 -8.588 -5.881 1.00 92.38 314 LEU A CA 1
ATOM 2513 C C . LEU A 1 314 ? 11.781 -10.024 -6.299 1.00 92.38 314 LEU A C 1
ATOM 2515 O O . LEU A 1 314 ? 10.601 -10.357 -6.396 1.00 92.38 314 LEU A O 1
ATOM 2519 N N . SER A 1 315 ? 12.779 -10.887 -6.505 1.00 92.69 315 SER A N 1
ATOM 2520 C CA . SER A 1 315 ? 12.551 -12.305 -6.823 1.00 92.69 315 SER A CA 1
ATOM 2521 C C . SER A 1 315 ? 11.918 -13.043 -5.643 1.00 92.69 315 SER A C 1
ATOM 2523 O O . SER A 1 315 ? 10.964 -13.794 -5.830 1.00 92.69 315 SER A O 1
ATOM 2525 N N . ALA A 1 316 ? 12.394 -12.785 -4.419 1.00 94.38 316 ALA A N 1
ATOM 2526 C CA . ALA A 1 316 ? 11.802 -13.326 -3.199 1.00 94.38 316 ALA A CA 1
ATOM 2527 C C . ALA A 1 316 ? 10.337 -12.893 -3.039 1.00 94.38 316 ALA A C 1
ATOM 2529 O O . ALA A 1 316 ? 9.492 -13.724 -2.710 1.00 94.38 316 ALA A O 1
ATOM 2530 N N . LEU A 1 317 ? 10.018 -11.625 -3.328 1.00 94.69 317 LEU A N 1
ATOM 2531 C CA . LEU A 1 317 ? 8.637 -11.135 -3.316 1.00 94.69 317 LEU A CA 1
ATOM 2532 C C . LEU A 1 317 ? 7.762 -11.872 -4.339 1.00 94.69 317 LEU A C 1
ATOM 2534 O O . LEU A 1 317 ? 6.663 -12.298 -3.995 1.00 94.69 317 LEU A O 1
ATOM 2538 N N . GLY A 1 318 ? 8.265 -12.086 -5.559 1.00 94.12 318 GLY A N 1
ATOM 2539 C CA . GLY A 1 318 ? 7.565 -12.871 -6.580 1.00 94.12 318 GLY A CA 1
ATOM 2540 C C . GLY A 1 318 ? 7.273 -14.308 -6.134 1.00 94.12 318 GLY A C 1
ATOM 2541 O O . GLY A 1 318 ? 6.157 -14.790 -6.320 1.00 94.12 318 GLY A O 1
ATOM 2542 N N . LEU A 1 319 ? 8.238 -14.968 -5.483 1.00 95.12 319 LEU A N 1
ATOM 2543 C CA . LEU A 1 319 ? 8.053 -16.313 -4.923 1.00 95.12 319 LEU A CA 1
ATOM 2544 C C . LEU A 1 319 ? 6.997 -16.337 -3.813 1.00 95.12 319 LEU A C 1
ATOM 2546 O O . LEU A 1 319 ? 6.154 -17.227 -3.801 1.00 95.12 319 LEU A O 1
ATOM 2550 N N . VAL A 1 320 ? 7.010 -15.355 -2.907 1.00 95.25 320 VAL A N 1
ATOM 2551 C CA . VAL A 1 320 ? 6.011 -15.243 -1.831 1.00 95.25 320 VAL A CA 1
ATOM 2552 C C . VAL A 1 320 ? 4.606 -15.039 -2.396 1.00 95.25 320 VAL A C 1
ATOM 2554 O O . VAL A 1 320 ?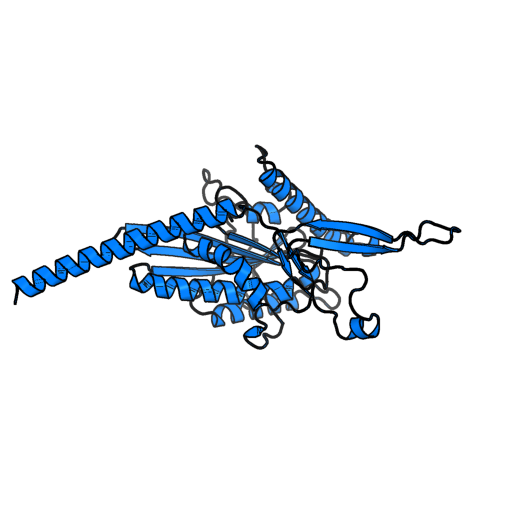 3.689 -15.747 -1.991 1.00 95.25 320 VAL A O 1
ATOM 2557 N N . ILE A 1 321 ? 4.434 -14.123 -3.356 1.00 92.62 321 ILE A N 1
ATOM 2558 C CA . ILE A 1 321 ? 3.133 -13.877 -3.997 1.00 92.62 321 ILE A CA 1
ATOM 2559 C C . ILE A 1 321 ? 2.651 -15.134 -4.731 1.00 92.62 321 ILE A C 1
ATOM 2561 O O . ILE A 1 321 ? 1.496 -15.520 -4.578 1.00 92.62 321 ILE A O 1
ATOM 2565 N N . SER A 1 322 ? 3.532 -15.809 -5.477 1.00 92.88 322 SER A N 1
ATOM 2566 C CA . SER A 1 322 ? 3.189 -17.059 -6.166 1.00 92.88 322 SER A CA 1
ATOM 2567 C C . SER A 1 322 ? 2.742 -18.143 -5.184 1.00 92.88 322 SER A C 1
ATOM 2569 O O . SER A 1 322 ? 1.702 -18.762 -5.397 1.00 92.88 322 SER A O 1
ATOM 2571 N N . ALA A 1 323 ? 3.490 -18.346 -4.098 1.00 93.56 323 ALA A N 1
ATOM 2572 C CA . ALA A 1 323 ? 3.167 -19.341 -3.080 1.00 93.56 323 ALA A CA 1
ATOM 2573 C C . ALA A 1 323 ? 1.821 -19.039 -2.395 1.00 93.56 323 ALA A C 1
ATOM 2575 O O . ALA A 1 323 ? 1.030 -19.950 -2.153 1.00 93.56 323 ALA A O 1
ATOM 2576 N N . LEU A 1 324 ? 1.516 -17.757 -2.152 1.00 91.56 324 LEU A N 1
ATOM 2577 C CA . LEU A 1 324 ? 0.228 -17.317 -1.606 1.00 91.56 324 LEU A CA 1
ATOM 2578 C C . LEU A 1 324 ? -0.932 -17.571 -2.574 1.00 91.56 324 LEU A C 1
ATOM 2580 O O . LEU A 1 324 ? -1.948 -18.137 -2.171 1.00 91.56 324 LEU A O 1
ATOM 2584 N N . CYS A 1 325 ? -0.775 -17.217 -3.853 1.00 88.38 325 CYS A N 1
ATOM 2585 C CA . CYS A 1 325 ? -1.775 -17.491 -4.889 1.00 88.38 325 CYS A CA 1
ATOM 2586 C C . CYS A 1 325 ? -2.046 -18.996 -5.039 1.00 88.38 325 CYS A C 1
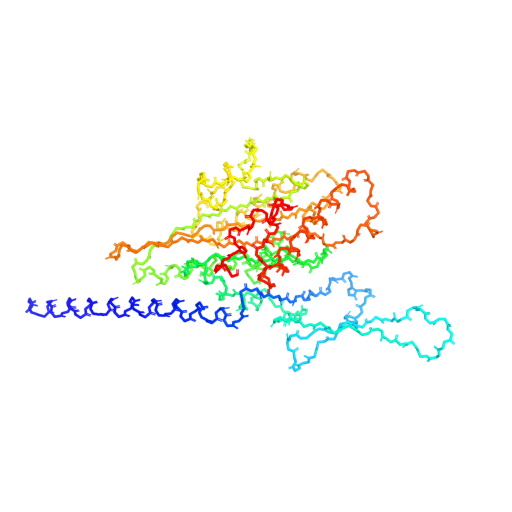ATOM 2588 O O . CYS A 1 325 ? -3.197 -19.407 -5.187 1.00 88.38 325 CYS A O 1
ATOM 2590 N N . ASN A 1 326 ? -0.995 -19.814 -4.945 1.00 90.12 326 ASN A N 1
ATOM 2591 C CA . ASN A 1 326 ? -1.069 -21.273 -5.033 1.00 90.12 326 ASN A CA 1
ATOM 2592 C C . ASN A 1 326 ? -1.534 -21.947 -3.732 1.00 90.12 326 ASN A C 1
ATOM 2594 O O . ASN A 1 326 ? -1.712 -23.165 -3.718 1.00 90.12 326 ASN A O 1
ATOM 2598 N N . LYS A 1 327 ? -1.738 -21.182 -2.648 1.00 89.19 327 LYS A N 1
ATOM 2599 C CA . LYS A 1 327 ? -2.080 -21.688 -1.307 1.00 89.19 327 LYS A CA 1
ATOM 2600 C C . LYS A 1 327 ? -1.097 -22.758 -0.819 1.00 89.19 327 LYS A C 1
ATOM 2602 O O . LYS A 1 327 ? -1.494 -23.776 -0.250 1.00 89.19 327 LYS A O 1
ATOM 2607 N N . GLU A 1 328 ? 0.190 -22.533 -1.067 1.00 92.88 328 GLU A N 1
ATOM 2608 C CA . GLU A 1 328 ? 1.247 -23.435 -0.621 1.00 92.88 328 GLU A CA 1
ATOM 2609 C C . GLU A 1 328 ? 1.336 -23.460 0.915 1.00 92.88 328 GLU A C 1
ATOM 2611 O O . GLU A 1 328 ? 1.142 -22.432 1.567 1.00 92.88 328 GLU A O 1
ATOM 2616 N N . PRO A 1 329 ? 1.654 -24.618 1.525 1.00 90.31 329 PRO A N 1
ATOM 2617 C CA . PRO A 1 329 ? 1.700 -24.750 2.982 1.00 90.31 329 PRO A CA 1
ATOM 2618 C C . PRO A 1 329 ? 2.851 -23.961 3.618 1.00 90.31 329 PRO A C 1
ATOM 2620 O O . PRO A 1 329 ? 2.770 -23.577 4.781 1.00 90.31 329 PRO A O 1
ATOM 2623 N N . HIS A 1 330 ? 3.933 -23.732 2.872 1.00 92.75 330 HIS A N 1
ATOM 2624 C CA . HIS A 1 330 ? 5.095 -22.988 3.335 1.00 92.75 330 HIS A CA 1
ATOM 2625 C C . HIS A 1 330 ? 5.328 -21.771 2.444 1.00 92.75 330 HIS A C 1
ATOM 2627 O O . HIS A 1 330 ? 5.628 -21.909 1.260 1.00 92.75 330 HIS A O 1
ATOM 2633 N N . ILE A 1 331 ? 5.269 -20.580 3.041 1.00 93.56 331 ILE A N 1
ATOM 2634 C CA . ILE A 1 331 ? 5.519 -19.316 2.348 1.00 93.56 331 ILE A CA 1
ATOM 2635 C C . ILE A 1 331 ? 6.911 -18.788 2.737 1.00 93.56 331 ILE A C 1
ATOM 2637 O O . ILE A 1 331 ? 7.173 -18.566 3.923 1.00 93.56 331 ILE A O 1
ATOM 2641 N N . PRO A 1 332 ? 7.828 -18.553 1.780 1.00 94.00 332 PRO A N 1
ATOM 2642 C CA . PRO A 1 332 ? 9.229 -18.249 2.070 1.00 94.00 332 PRO A CA 1
ATOM 2643 C C . PRO A 1 332 ? 9.479 -16.769 2.430 1.00 94.00 332 PRO A C 1
ATOM 2645 O O . PRO A 1 332 ? 10.345 -16.109 1.852 1.00 94.00 332 PRO A O 1
ATOM 2648 N N . TYR A 1 333 ? 8.755 -16.226 3.417 1.00 93.56 333 TYR A N 1
ATOM 2649 C CA . TYR A 1 333 ? 8.875 -14.818 3.834 1.00 93.56 333 TYR A CA 1
ATOM 2650 C C . TYR A 1 333 ? 10.296 -14.423 4.253 1.00 93.56 333 TYR A C 1
ATOM 2652 O O . TYR A 1 333 ? 10.707 -13.281 4.061 1.00 93.56 333 TYR A O 1
ATOM 2660 N N . ARG A 1 334 ? 11.079 -15.366 4.785 1.00 92.38 334 ARG A N 1
ATOM 2661 C CA . ARG A 1 334 ? 12.437 -15.121 5.298 1.00 92.38 334 ARG A CA 1
ATOM 2662 C C . ARG A 1 334 ? 13.509 -14.969 4.214 1.00 92.38 334 ARG A C 1
ATOM 2664 O O . ARG A 1 334 ? 14.637 -14.624 4.549 1.00 92.38 334 ARG A O 1
ATOM 2671 N N . ASN A 1 335 ? 13.179 -15.184 2.939 1.00 91.56 335 ASN A N 1
ATOM 2672 C CA . ASN A 1 335 ? 14.153 -15.103 1.844 1.00 91.56 335 ASN A CA 1
ATOM 2673 C C . ASN A 1 335 ? 14.685 -13.680 1.593 1.00 91.56 335 ASN A C 1
ATOM 2675 O O . ASN A 1 335 ? 15.707 -13.520 0.932 1.00 91.56 335 ASN A O 1
ATOM 2679 N N . SER A 1 336 ? 14.014 -12.645 2.105 1.00 93.56 336 SER A N 1
ATOM 2680 C CA . SER A 1 336 ? 14.509 -11.266 2.081 1.00 93.56 336 SER A CA 1
ATOM 2681 C C . SER A 1 336 ? 13.947 -10.456 3.250 1.00 93.56 336 SER A C 1
ATOM 2683 O O . SER A 1 336 ? 12.854 -10.753 3.739 1.00 93.56 336 SER A O 1
ATOM 2685 N N . LYS A 1 337 ? 14.629 -9.378 3.667 1.00 93.44 337 LYS A N 1
ATOM 2686 C CA . LYS A 1 337 ? 14.069 -8.456 4.673 1.00 93.44 337 LYS A CA 1
ATOM 2687 C C . LYS A 1 337 ? 12.779 -7.782 4.217 1.00 93.44 337 LYS A C 1
ATOM 2689 O O . LYS A 1 337 ? 11.926 -7.517 5.053 1.00 93.44 337 LYS A O 1
ATOM 2694 N N . LEU A 1 338 ? 12.615 -7.540 2.914 1.00 93.88 338 LEU A N 1
ATOM 2695 C CA . LEU A 1 338 ? 11.386 -6.976 2.353 1.00 93.88 338 LEU A CA 1
ATOM 2696 C C . LEU A 1 338 ? 10.198 -7.912 2.600 1.00 93.88 338 LEU A C 1
ATOM 2698 O O . LEU A 1 338 ? 9.215 -7.515 3.214 1.00 93.88 338 LEU A O 1
ATOM 2702 N N . THR A 1 339 ? 10.302 -9.168 2.170 1.00 94.12 339 THR A N 1
ATOM 2703 C CA . THR A 1 339 ? 9.233 -10.158 2.360 1.00 94.12 339 THR A CA 1
ATOM 2704 C C . THR A 1 339 ? 9.001 -10.487 3.829 1.00 94.12 339 THR A C 1
ATOM 2706 O O . THR A 1 339 ? 7.860 -10.722 4.217 1.00 94.12 339 THR A O 1
ATOM 2709 N N . PHE A 1 340 ? 10.053 -10.458 4.652 1.00 94.00 340 PHE A N 1
ATOM 2710 C CA . PHE A 1 340 ? 9.929 -10.708 6.083 1.00 94.00 340 PHE A CA 1
ATOM 2711 C C . PHE A 1 340 ? 9.215 -9.552 6.786 1.00 94.00 340 PHE A C 1
ATOM 2713 O O . PHE A 1 340 ? 8.303 -9.791 7.564 1.00 94.00 340 PHE A O 1
ATOM 2720 N N . LEU A 1 341 ? 9.540 -8.299 6.451 1.00 93.44 341 LEU A N 1
ATOM 2721 C CA . LEU A 1 341 ? 8.847 -7.118 6.980 1.00 93.44 341 LEU A CA 1
ATOM 2722 C C . LEU A 1 341 ? 7.353 -7.137 6.636 1.00 93.44 341 LEU A C 1
ATOM 2724 O O . LEU A 1 341 ? 6.516 -6.775 7.459 1.00 93.44 341 LEU A O 1
ATOM 2728 N N . LEU A 1 342 ? 7.031 -7.559 5.414 1.00 92.25 342 LEU A N 1
ATOM 2729 C CA . LEU A 1 342 ? 5.677 -7.526 4.869 1.00 92.25 342 LEU A CA 1
ATOM 2730 C C . LEU A 1 342 ? 4.841 -8.764 5.210 1.00 92.25 342 LEU A C 1
ATOM 2732 O O . LEU A 1 342 ? 3.684 -8.838 4.804 1.00 92.25 342 LEU A O 1
ATOM 2736 N N . GLN A 1 343 ? 5.387 -9.725 5.958 1.00 91.81 343 GLN A N 1
ATOM 2737 C CA . GLN A 1 343 ? 4.684 -10.953 6.337 1.00 91.81 343 GLN A CA 1
ATOM 2738 C C . GLN A 1 343 ? 3.319 -10.656 6.978 1.00 91.81 343 GLN A C 1
ATOM 2740 O O . GLN A 1 343 ? 2.315 -11.249 6.582 1.00 91.81 343 GLN A O 1
ATOM 2745 N N . ASN A 1 344 ? 3.263 -9.682 7.895 1.00 87.12 344 ASN A N 1
ATOM 2746 C CA . ASN A 1 344 ? 2.032 -9.298 8.597 1.00 87.12 344 ASN A CA 1
ATOM 2747 C C . ASN A 1 344 ? 0.926 -8.771 7.663 1.00 87.12 344 ASN A C 1
ATOM 2749 O O . ASN A 1 344 ? -0.239 -8.771 8.044 1.00 87.12 344 ASN A O 1
ATOM 2753 N N . CYS A 1 345 ? 1.282 -8.283 6.472 1.00 86.31 345 CYS A N 1
ATOM 2754 C CA . CYS A 1 345 ? 0.354 -7.659 5.527 1.00 86.31 345 CYS A CA 1
ATOM 2755 C C . CYS A 1 345 ? 0.245 -8.406 4.189 1.00 86.31 345 CYS A C 1
ATOM 2757 O O . CYS A 1 345 ? -0.348 -7.885 3.254 1.00 86.31 345 CYS A O 1
ATOM 2759 N N . LEU A 1 346 ? 0.824 -9.606 4.085 1.00 85.25 346 LEU A N 1
ATOM 2760 C CA . LEU A 1 346 ? 0.726 -10.476 2.906 1.00 85.25 346 LEU A CA 1
ATOM 2761 C C . LEU A 1 346 ? -0.013 -11.790 3.195 1.00 85.25 346 LEU A C 1
ATOM 2763 O O . LEU A 1 346 ? -0.501 -12.428 2.269 1.00 85.25 346 LEU A O 1
ATOM 2767 N N . GLY A 1 347 ? -0.048 -12.238 4.453 1.00 76.69 347 GLY A N 1
ATOM 2768 C CA . GLY A 1 347 ? -0.685 -13.494 4.852 1.00 76.69 347 GLY A CA 1
ATOM 2769 C C . GLY A 1 347 ? -2.105 -13.333 5.408 1.00 76.69 347 GLY A C 1
ATOM 2770 O O . GLY A 1 347 ? -2.542 -12.242 5.770 1.00 76.69 347 GLY A O 1
ATOM 2771 N N . GLY A 1 348 ? -2.816 -14.456 5.538 1.00 78.38 348 GLY A N 1
ATOM 2772 C CA . GLY A 1 348 ? -4.110 -14.524 6.226 1.00 78.38 348 GLY A CA 1
ATOM 2773 C C . GLY A 1 348 ? -5.231 -13.761 5.514 1.00 78.38 348 GLY A C 1
ATOM 2774 O O . GLY A 1 348 ? -5.469 -13.963 4.327 1.00 78.38 348 GLY A O 1
ATOM 2775 N N . HIS A 1 349 ? -5.932 -12.902 6.260 1.00 73.44 349 HIS A N 1
ATOM 2776 C CA . HIS A 1 349 ? -7.040 -12.075 5.760 1.00 73.44 349 HIS A CA 1
ATOM 2777 C C . HIS A 1 349 ? -6.585 -10.725 5.179 1.00 73.44 349 HIS A C 1
ATOM 2779 O O . HIS A 1 349 ? -7.422 -9.845 4.962 1.00 73.44 349 HIS A O 1
ATOM 2785 N N . ALA A 1 350 ? -5.277 -10.548 4.961 1.00 81.56 350 ALA A N 1
ATOM 2786 C CA . ALA A 1 350 ? -4.736 -9.350 4.334 1.00 81.56 350 ALA A CA 1
ATOM 2787 C C . ALA A 1 350 ? -5.281 -9.152 2.913 1.00 81.56 350 ALA A C 1
ATOM 2789 O O . ALA A 1 350 ? -5.624 -10.122 2.227 1.00 81.56 350 ALA A O 1
ATOM 2790 N N . LYS A 1 351 ? -5.376 -7.884 2.504 1.00 79.12 351 LYS A N 1
ATOM 2791 C CA . LYS A 1 351 ? -5.857 -7.459 1.184 1.00 79.12 351 LYS A CA 1
ATOM 2792 C C . LYS A 1 351 ? -4.782 -6.761 0.364 1.00 79.12 351 LYS A C 1
ATOM 2794 O O . LYS A 1 351 ? -3.906 -6.090 0.966 1.00 79.12 351 LYS A O 1
#

Organism: NCBI:txid237433

Radius of gyration: 23.4 Å; chains: 1; bounding box: 75×45×79 Å